Protein AF-A0A2H3BNT0-F1 (afdb_monomer)

pLDDT: mean 73.79, std 19.48, range [38.88, 97.81]

Secondary structure (DSSP, 8-state):
-HHHHHHS-HHHHHHHHHHTTPPPPTT--HHHHHHHHHH-HHHHHHHHHHH----------------------------------------HHHHHHHHHHHHTT-------S--S----------HHHHHHHHHHTT------------------------HHHHHHHHHHHHHHS----

InterPro domains:
  IPR052240 SAP domain-containing ribonucleoprotein [PTHR46551] (2-179)

Foldseek 3Di:
DLVVLVPDDPVVLVVLCVQLVHDDDPDDDSVNSSVSLVVDPSSVVSCCVVPVPDPPPDDDDDDDDDDYDDDDDDDDDDDDDDDDDDDDDPPPVVVVVVVVCVVVVHPPPPPDPDDDDPDDPPPPPPVVVVVVVCVVVVPPPDPDPDDDDDDDDDDPPPDPCDPVNVVVVVVCCVVPNPPPD

Radius of gyration: 31.83 Å; Cα contacts (8 Å, |Δi|>4): 53; chains: 1; bounding box: 53×54×85 Å

Solvent-accessible surface area (backbone atoms only — not comparable to full-atom values): 12395 Å² total; per-residue (Å²): 110,69,70,64,58,66,72,49,51,68,66,55,54,49,48,27,31,55,75,41,70,51,89,74,65,96,80,62,51,67,67,52,49,48,52,51,34,76,74,30,67,58,24,46,52,41,40,36,74,74,67,52,68,70,75,81,70,76,81,88,80,86,87,86,91,80,82,90,81,92,80,84,88,87,81,89,82,88,82,93,77,89,78,82,71,87,75,78,79,77,53,74,63,57,54,56,48,48,55,47,25,61,74,69,71,44,82,82,74,76,78,64,98,74,70,90,78,84,67,78,80,75,64,81,76,52,65,65,63,53,50,53,47,24,63,76,69,68,48,79,82,71,90,72,91,76,88,85,83,92,77,91,72,94,71,88,79,86,66,83,72,53,73,68,58,53,53,54,49,49,56,46,41,74,75,68,43,80,81,85,124

Organism: NCBI:txid1076256

Mean predicted aligned error: 22.68 Å

Sequence (181 aa):
MESKLKALKVVDLKAILATASVSLPAKANKQDLINTILASQPALDAYNTLHDVPVQVDPPKAPEKKEELVAEPTAVPEPAAVEPAPAAAVDPELEKRKLRAARFGIPLVESKPDRKNASRRKLPDDSEKIKSRAARFGITTKPTTSPPSKRKATATVTEEVDAEELARRQKRAERFGPKST

Structure (mmCIF, N/CA/C/O backbone):
data_AF-A0A2H3BNT0-F1
#
_entry.id   AF-A0A2H3BNT0-F1
#
loop_
_atom_site.group_PDB
_atom_site.id
_atom_site.type_symbol
_atom_site.label_atom_id
_atom_site.label_alt_id
_atom_site.label_comp_id
_atom_site.label_asym_id
_atom_site.label_entity_id
_atom_site.label_seq_id
_atom_site.pdbx_PDB_ins_code
_atom_site.Cartn_x
_atom_site.Cartn_y
_atom_site.Cartn_z
_atom_site.occupancy
_atom_site.B_iso_or_equiv
_atom_site.auth_seq_id
_atom_site.auth_comp_id
_atom_site.auth_asym_id
_atom_site.auth_atom_id
_atom_site.pdbx_PDB_model_num
ATOM 1 N N . MET A 1 1 ? -2.636 11.444 17.235 1.00 91.12 1 MET A N 1
ATOM 2 C CA . MET A 1 1 ? -3.126 10.635 16.093 1.00 91.12 1 MET A CA 1
ATOM 3 C C . MET A 1 1 ? -2.054 10.376 15.041 1.00 91.12 1 MET A C 1
ATOM 5 O O . MET A 1 1 ? -1.839 9.217 14.715 1.00 91.12 1 MET A O 1
ATOM 9 N N . GLU A 1 2 ? -1.325 11.387 14.555 1.00 94.25 2 GLU A N 1
ATOM 10 C CA . GLU A 1 2 ? -0.306 11.197 13.503 1.00 94.25 2 GLU A CA 1
ATOM 11 C C . GLU A 1 2 ? 0.755 10.127 13.840 1.00 94.25 2 GLU A C 1
ATOM 13 O O . GLU A 1 2 ? 1.081 9.300 12.992 1.00 94.25 2 GLU A O 1
ATOM 18 N N . SER A 1 3 ? 1.245 10.069 15.085 1.00 96.31 3 SER A N 1
ATOM 19 C CA . SER A 1 3 ? 2.207 9.042 15.519 1.00 96.31 3 SER A CA 1
ATOM 20 C C . SER A 1 3 ? 1.656 7.618 15.387 1.00 96.31 3 SER A C 1
ATOM 22 O O . SER A 1 3 ? 2.379 6.726 14.944 1.00 96.31 3 SER A 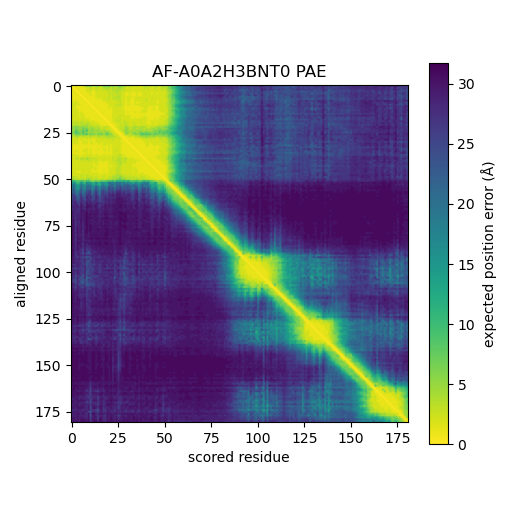O 1
ATOM 24 N N . LYS A 1 4 ? 0.362 7.414 15.695 1.00 94.81 4 LYS A N 1
ATOM 25 C CA . LYS A 1 4 ? -0.308 6.116 15.523 1.00 94.81 4 LYS A CA 1
ATOM 26 C C . LYS A 1 4 ? -0.356 5.730 14.034 1.00 94.81 4 LYS A C 1
ATOM 28 O O . LYS A 1 4 ? -0.020 4.607 13.678 1.00 94.81 4 LYS A O 1
ATOM 33 N N . LEU A 1 5 ? -0.665 6.683 13.149 1.00 96.69 5 LEU A N 1
ATOM 34 C CA . LEU A 1 5 ? -0.687 6.467 11.694 1.00 96.69 5 LEU A CA 1
ATOM 35 C C . LEU A 1 5 ? 0.717 6.220 11.103 1.00 96.69 5 LEU A C 1
ATOM 37 O O . LEU A 1 5 ? 0.873 5.424 10.178 1.00 96.69 5 LEU A O 1
ATOM 41 N N . LYS A 1 6 ? 1.768 6.848 11.650 1.00 97.69 6 LYS A N 1
ATOM 42 C CA . LYS A 1 6 ? 3.167 6.614 11.238 1.00 97.69 6 LYS A CA 1
ATOM 43 C C . LYS A 1 6 ? 3.656 5.203 11.566 1.00 97.69 6 LYS A C 1
ATOM 45 O O . LYS A 1 6 ? 4.497 4.687 10.824 1.00 97.69 6 LYS A O 1
ATOM 50 N N . ALA A 1 7 ? 3.127 4.580 12.618 1.00 96.94 7 ALA A N 1
ATOM 51 C CA . ALA A 1 7 ? 3.463 3.211 13.006 1.00 96.94 7 ALA A CA 1
ATOM 52 C C . ALA A 1 7 ? 2.853 2.152 12.066 1.00 96.94 7 ALA A C 1
ATOM 54 O O . ALA A 1 7 ? 3.434 1.083 11.886 1.00 96.94 7 ALA A O 1
ATOM 55 N N . LEU A 1 8 ? 1.728 2.459 11.410 1.00 96.75 8 LEU A N 1
ATOM 56 C CA . LEU A 1 8 ? 1.051 1.542 10.486 1.00 96.75 8 LEU A CA 1
ATOM 57 C C . LEU A 1 8 ? 1.846 1.306 9.201 1.00 96.75 8 LEU A C 1
ATOM 59 O O . LEU A 1 8 ? 2.646 2.143 8.761 1.00 96.75 8 LEU A O 1
ATOM 63 N N . LYS A 1 9 ? 1.607 0.167 8.546 1.00 97.62 9 LYS A N 1
ATOM 64 C CA . LYS A 1 9 ? 2.194 -0.115 7.232 1.00 97.62 9 LYS A CA 1
ATOM 65 C C . LYS A 1 9 ? 1.409 0.615 6.141 1.00 97.62 9 LYS A C 1
ATOM 67 O O . LYS A 1 9 ? 0.237 0.938 6.289 1.00 97.62 9 LYS A O 1
ATOM 72 N N . VAL A 1 10 ? 2.057 0.847 4.995 1.00 96.44 10 VAL A N 1
ATOM 73 C CA . VAL A 1 10 ? 1.425 1.490 3.822 1.00 96.44 10 VAL A CA 1
ATOM 74 C C . VAL A 1 10 ? 0.173 0.733 3.363 1.00 96.44 10 VAL A C 1
ATOM 76 O O . VAL A 1 10 ? -0.754 1.349 2.850 1.00 96.44 10 VAL A O 1
ATOM 79 N N . VAL A 1 11 ? 0.139 -0.589 3.549 1.00 96.88 11 VAL A N 1
ATOM 80 C CA . VAL A 1 11 ? -1.024 -1.426 3.219 1.00 96.88 11 VAL A CA 1
ATOM 81 C C . VAL A 1 11 ? -2.225 -1.075 4.101 1.00 96.88 11 VAL A C 1
ATOM 83 O O . VAL A 1 11 ? -3.299 -0.836 3.560 1.00 96.88 11 VAL A O 1
ATOM 86 N N . ASP A 1 12 ? -2.034 -0.945 5.415 1.00 97.00 12 ASP A N 1
ATOM 87 C CA . ASP A 1 12 ? -3.112 -0.628 6.365 1.00 97.00 12 ASP A CA 1
ATOM 88 C C . ASP A 1 12 ? -3.643 0.794 6.140 1.00 97.00 12 ASP A C 1
ATOM 90 O O . ASP A 1 12 ? -4.849 1.019 6.097 1.00 97.00 12 ASP A O 1
ATOM 94 N N . LEU A 1 13 ? -2.743 1.749 5.873 1.00 96.94 13 LEU A N 1
ATOM 95 C CA . LEU A 1 13 ? -3.120 3.122 5.514 1.00 96.94 13 LEU A CA 1
ATOM 96 C C . LEU A 1 13 ? -3.985 3.166 4.244 1.00 96.94 13 LEU A C 1
ATOM 98 O O . LEU A 1 13 ? -4.951 3.923 4.175 1.00 96.94 13 LEU A O 1
ATOM 102 N N . LYS A 1 14 ? -3.666 2.339 3.239 1.00 96.50 14 LYS A N 1
ATOM 103 C CA . LYS A 1 14 ? -4.493 2.209 2.029 1.00 96.50 14 LYS A CA 1
ATOM 104 C C . LYS A 1 14 ? -5.830 1.536 2.316 1.00 96.50 14 LYS A C 1
ATOM 106 O O . LYS A 1 14 ? -6.819 1.933 1.713 1.00 96.50 14 LYS A O 1
ATOM 111 N N . ALA A 1 15 ? -5.865 0.550 3.211 1.00 96.38 15 ALA A N 1
ATOM 112 C CA . ALA A 1 15 ? -7.099 -0.120 3.604 1.00 96.38 15 ALA A CA 1
ATOM 113 C C . ALA A 1 15 ? -8.067 0.857 4.284 1.00 96.38 15 ALA A C 1
ATOM 115 O O . ALA A 1 15 ? -9.217 0.934 3.874 1.00 96.38 15 ALA A O 1
ATOM 116 N N . ILE A 1 16 ? -7.587 1.677 5.226 1.00 96.69 16 ILE A N 1
ATOM 117 C CA . ILE A 1 16 ? -8.391 2.717 5.891 1.00 96.69 16 ILE A CA 1
ATOM 118 C C . ILE A 1 16 ? -9.009 3.672 4.863 1.00 96.69 16 ILE A C 1
ATOM 120 O O . ILE A 1 16 ? -10.210 3.933 4.889 1.00 96.69 16 ILE A O 1
ATOM 124 N N . LEU A 1 17 ? -8.198 4.160 3.920 1.00 96.75 17 LEU A N 1
ATOM 125 C CA . LEU A 1 17 ? -8.660 5.088 2.886 1.00 96.75 17 LEU A CA 1
ATOM 126 C C . LEU A 1 17 ? -9.631 4.429 1.896 1.00 96.75 17 LEU A C 1
ATOM 128 O O . LEU A 1 17 ? -10.571 5.080 1.446 1.00 96.75 17 LEU A O 1
ATOM 132 N N . ALA A 1 18 ? -9.450 3.140 1.597 1.00 96.69 18 ALA A N 1
ATOM 133 C CA . ALA A 1 18 ? -10.388 2.373 0.784 1.00 96.69 18 ALA A CA 1
ATOM 134 C C . ALA A 1 18 ? -11.734 2.168 1.499 1.00 96.69 18 ALA A C 1
ATOM 136 O O . ALA A 1 18 ? -12.776 2.377 0.882 1.00 96.69 18 ALA A O 1
ATOM 137 N N . THR A 1 19 ? -11.726 1.833 2.795 1.00 96.44 19 THR A N 1
ATOM 138 C CA . THR A 1 19 ? -12.937 1.701 3.626 1.00 96.44 19 THR A CA 1
ATOM 139 C C . THR A 1 19 ? -13.703 3.017 3.708 1.00 96.44 19 THR A C 1
ATOM 141 O O . THR A 1 19 ? -14.925 3.033 3.612 1.00 96.44 19 THR A O 1
ATOM 144 N N . ALA A 1 20 ? -12.981 4.132 3.818 1.00 96.94 20 ALA A N 1
ATOM 145 C CA . ALA A 1 20 ? -13.554 5.472 3.817 1.00 96.94 20 ALA A CA 1
ATOM 146 C C . ALA A 1 20 ? -13.935 5.983 2.415 1.00 96.94 20 ALA A C 1
ATOM 148 O O . ALA A 1 20 ? -14.395 7.116 2.282 1.00 96.94 20 ALA A O 1
ATOM 149 N N . SER A 1 21 ? -13.752 5.178 1.359 1.00 96.19 21 SER A N 1
ATOM 150 C CA . SER A 1 21 ? -14.011 5.545 -0.042 1.00 96.19 21 SER A CA 1
ATOM 151 C C . SER A 1 21 ? -13.298 6.830 -0.506 1.00 96.19 21 SER A C 1
ATOM 153 O O . SER A 1 21 ? -13.782 7.552 -1.376 1.00 96.19 21 SER A O 1
ATOM 155 N N . VAL A 1 22 ? -12.117 7.117 0.053 1.00 95.62 22 VAL A N 1
ATOM 156 C CA . VAL A 1 22 ? -11.315 8.301 -0.285 1.00 95.62 22 VAL A CA 1
ATOM 157 C C . VAL A 1 22 ? -10.416 8.001 -1.486 1.00 95.62 22 VAL A C 1
ATOM 159 O O . VAL A 1 22 ? -9.685 7.010 -1.516 1.00 95.62 22 VAL A O 1
ATOM 162 N N . SER A 1 23 ? -10.447 8.879 -2.491 1.00 92.38 23 SER A N 1
ATOM 163 C CA . SER A 1 23 ?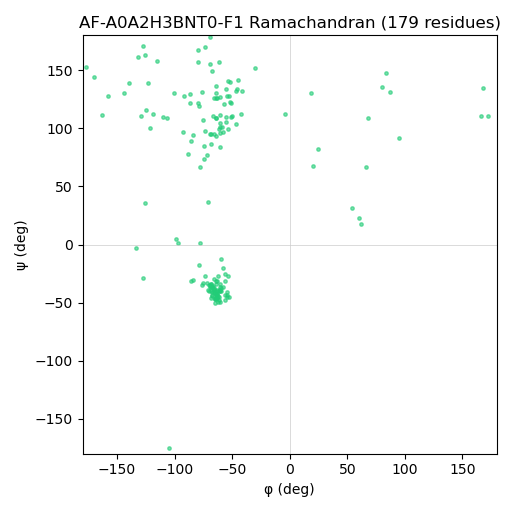 -9.642 8.733 -3.708 1.00 92.38 23 SER A CA 1
ATOM 164 C C . SER A 1 23 ? -8.140 8.799 -3.411 1.00 92.38 23 SER A C 1
ATOM 166 O O . SER A 1 23 ? -7.645 9.779 -2.854 1.00 92.38 23 SER A O 1
ATOM 168 N N . LEU A 1 24 ? -7.399 7.778 -3.854 1.00 89.44 24 LEU A N 1
ATOM 169 C CA . LEU A 1 24 ? -5.951 7.680 -3.676 1.00 89.44 24 LEU A CA 1
ATOM 170 C C . LEU A 1 24 ? -5.191 8.091 -4.946 1.00 89.44 24 LEU A C 1
ATOM 172 O O . LEU A 1 24 ? -5.448 7.536 -6.018 1.00 89.44 24 LEU A O 1
ATOM 176 N N . PRO A 1 25 ? -4.183 8.977 -4.849 1.00 87.62 25 PRO A N 1
ATOM 177 C CA . PRO A 1 25 ? -3.275 9.217 -5.960 1.00 87.62 25 PRO A CA 1
ATOM 178 C C . PRO A 1 25 ? -2.464 7.950 -6.275 1.00 87.62 25 PRO A C 1
ATOM 180 O O . PRO A 1 25 ? -1.903 7.314 -5.381 1.00 87.62 25 PRO A O 1
ATOM 183 N N . ALA A 1 26 ? -2.321 7.614 -7.562 1.00 87.00 26 ALA A N 1
ATOM 184 C CA . ALA A 1 26 ? -1.641 6.392 -8.017 1.00 87.00 26 ALA A CA 1
ATOM 185 C C . ALA A 1 26 ? -0.175 6.260 -7.543 1.00 87.00 26 ALA A C 1
ATOM 187 O O . ALA A 1 26 ? 0.378 5.161 -7.528 1.00 87.00 26 ALA A O 1
ATOM 188 N N . LYS A 1 27 ? 0.461 7.375 -7.159 1.00 88.88 27 LYS A N 1
ATOM 189 C CA . LYS A 1 27 ? 1.843 7.439 -6.659 1.00 88.88 27 LYS A CA 1
ATOM 190 C C . LYS A 1 27 ? 1.955 8.134 -5.294 1.00 88.88 27 LYS A C 1
ATOM 192 O O . LYS A 1 27 ? 2.933 8.832 -5.053 1.00 88.88 27 LYS A O 1
ATOM 197 N N . ALA A 1 28 ? 0.968 7.956 -4.417 1.00 95.06 28 ALA A N 1
ATOM 198 C CA . ALA A 1 28 ? 1.028 8.484 -3.054 1.00 95.06 28 ALA A CA 1
ATOM 199 C C . ALA A 1 28 ? 2.160 7.832 -2.240 1.00 95.06 28 ALA A C 1
ATOM 201 O O . ALA A 1 28 ? 2.270 6.601 -2.184 1.00 95.06 28 ALA A O 1
ATOM 202 N N . ASN A 1 29 ? 2.987 8.651 -1.591 1.00 96.62 29 ASN A N 1
ATOM 203 C CA . ASN A 1 29 ? 3.962 8.193 -0.608 1.00 96.62 29 ASN A CA 1
ATOM 204 C C . ASN A 1 29 ? 3.276 7.938 0.751 1.00 96.62 29 ASN A C 1
ATOM 206 O O . ASN A 1 29 ? 2.142 8.354 0.974 1.00 96.62 29 ASN A O 1
ATOM 210 N N . LYS A 1 30 ? 3.958 7.276 1.697 1.00 96.81 30 LYS A N 1
ATOM 211 C CA . LYS A 1 30 ? 3.405 6.984 3.033 1.00 96.81 30 LYS A CA 1
ATOM 212 C C . LYS A 1 30 ? 2.905 8.250 3.735 1.00 96.81 30 LYS A C 1
ATOM 214 O O . LYS A 1 30 ? 1.819 8.230 4.303 1.00 96.81 30 LYS A O 1
ATOM 219 N N . GLN A 1 31 ? 3.670 9.340 3.664 1.00 97.81 31 GLN A N 1
ATOM 220 C CA . GLN A 1 31 ? 3.281 10.602 4.293 1.00 97.81 31 GLN A CA 1
ATOM 221 C C . GLN A 1 31 ? 2.046 11.222 3.631 1.00 97.81 31 GLN A C 1
ATOM 223 O O . GLN A 1 31 ? 1.195 11.750 4.336 1.00 97.81 31 GLN A O 1
ATOM 228 N N . ASP A 1 32 ? 1.890 11.087 2.312 1.00 97.31 32 ASP A N 1
ATOM 229 C CA . ASP A 1 32 ? 0.702 11.586 1.610 1.00 97.31 32 ASP A CA 1
ATOM 230 C C . ASP A 1 32 ? -0.557 10.846 2.069 1.00 97.31 32 ASP A C 1
ATOM 232 O O . ASP A 1 32 ? -1.593 11.466 2.289 1.00 97.31 32 ASP A O 1
ATOM 236 N N . LEU A 1 33 ? -0.461 9.528 2.284 1.00 97.25 33 LEU A N 1
ATOM 237 C CA . LEU A 1 33 ? -1.569 8.727 2.815 1.00 97.25 33 LEU A CA 1
ATOM 238 C C . LEU A 1 33 ? -1.942 9.164 4.236 1.00 97.25 33 LEU A C 1
ATOM 240 O O . LEU A 1 33 ? -3.119 9.330 4.531 1.00 97.25 33 LEU A O 1
ATOM 244 N N . ILE A 1 34 ? -0.948 9.404 5.097 1.00 97.81 34 ILE A N 1
ATOM 245 C CA . ILE A 1 34 ? -1.169 9.899 6.464 1.00 97.81 34 ILE A CA 1
ATOM 246 C C . ILE A 1 34 ? -1.842 11.273 6.432 1.00 97.81 34 ILE A C 1
ATOM 248 O O . ILE A 1 34 ? -2.848 11.472 7.108 1.00 97.81 34 ILE A O 1
ATOM 252 N N . ASN A 1 35 ? -1.335 12.194 5.612 1.00 97.50 35 ASN A N 1
ATOM 253 C CA . ASN A 1 35 ? -1.917 13.525 5.456 1.00 97.50 35 ASN A CA 1
ATOM 254 C C . ASN A 1 35 ? -3.359 13.446 4.928 1.00 97.50 35 ASN A C 1
ATOM 256 O O . ASN A 1 35 ? -4.222 14.178 5.398 1.00 97.50 35 ASN A O 1
ATOM 260 N N . THR A 1 36 ? -3.637 12.525 4.000 1.00 96.62 36 THR A N 1
ATOM 261 C CA . THR A 1 36 ? -4.988 12.302 3.458 1.00 96.62 36 THR A CA 1
ATOM 262 C C . THR A 1 36 ? -5.947 11.786 4.535 1.00 96.62 36 THR A C 1
ATOM 264 O O . THR A 1 36 ? -7.078 12.260 4.616 1.00 96.62 36 THR A O 1
ATOM 267 N N . ILE A 1 37 ? -5.500 10.862 5.396 1.00 96.94 37 ILE A N 1
ATOM 268 C CA . ILE A 1 37 ? -6.302 10.377 6.531 1.00 96.94 37 ILE A CA 1
ATOM 269 C C . ILE A 1 37 ? -6.579 11.517 7.513 1.00 96.94 37 ILE A C 1
ATOM 271 O O . ILE A 1 37 ? -7.719 11.714 7.904 1.00 96.94 37 ILE A O 1
ATOM 275 N N . LEU A 1 38 ? -5.566 12.306 7.878 1.00 96.94 38 LEU A N 1
ATOM 276 C CA . LEU A 1 38 ? -5.739 13.431 8.804 1.00 96.94 38 LEU A CA 1
ATOM 277 C C . LEU A 1 38 ? -6.650 14.534 8.244 1.00 96.94 38 LEU A C 1
ATOM 279 O O . LEU A 1 38 ? -7.343 15.193 9.012 1.00 96.94 38 LEU A O 1
ATOM 283 N N . ALA A 1 39 ? -6.654 14.733 6.923 1.00 97.19 39 ALA A N 1
ATOM 284 C CA . ALA A 1 39 ? -7.500 15.718 6.256 1.00 97.19 39 ALA A CA 1
ATOM 285 C C . ALA A 1 39 ? -8.957 15.258 6.070 1.00 97.19 39 ALA A C 1
ATOM 287 O O . ALA A 1 39 ? -9.820 16.094 5.807 1.00 97.19 39 ALA A O 1
ATOM 288 N N . SER A 1 40 ? -9.246 13.954 6.172 1.00 96.00 40 SER A N 1
ATOM 289 C CA . SER A 1 40 ? -10.582 13.400 5.929 1.00 96.00 40 SER A CA 1
ATOM 290 C C . SER A 1 40 ? -11.154 12.711 7.169 1.00 96.00 40 SER A C 1
ATOM 292 O O . SER A 1 40 ? -10.726 11.631 7.570 1.00 96.00 40 SER A O 1
ATOM 294 N N . GLN A 1 41 ? -12.204 13.306 7.740 1.00 96.38 41 GLN A N 1
ATOM 295 C CA . GLN A 1 41 ? -12.933 12.732 8.874 1.00 96.38 41 GLN A CA 1
ATOM 296 C C . GLN A 1 41 ? -13.409 11.279 8.665 1.00 96.38 41 GLN A C 1
ATOM 298 O O . GLN A 1 41 ? -13.158 10.465 9.551 1.00 96.38 41 GLN A O 1
ATOM 303 N N . PRO A 1 42 ? -13.995 10.882 7.514 1.00 97.25 42 PRO A N 1
ATOM 304 C CA . PRO A 1 42 ? -14.426 9.492 7.330 1.00 97.25 42 PRO A CA 1
ATOM 305 C C . PRO A 1 42 ? -13.267 8.484 7.391 1.00 97.25 42 PRO A C 1
ATOM 307 O O . PRO A 1 42 ? -13.469 7.333 7.772 1.00 97.25 42 PRO A O 1
ATOM 310 N N . ALA A 1 43 ? -12.041 8.899 7.055 1.00 97.06 43 ALA A N 1
ATOM 311 C CA . ALA A 1 43 ? -10.863 8.048 7.189 1.00 97.06 43 ALA A CA 1
ATOM 312 C C . ALA A 1 43 ? -10.397 7.922 8.644 1.00 97.06 43 ALA A C 1
ATOM 314 O O . ALA A 1 43 ? -9.935 6.854 9.041 1.00 97.06 43 ALA A O 1
ATOM 315 N N . LEU A 1 44 ? -10.537 8.978 9.448 1.00 95.94 44 LEU A N 1
ATOM 316 C CA . LEU A 1 44 ? -10.291 8.906 10.889 1.00 95.94 44 LEU A CA 1
ATOM 317 C C . LEU A 1 44 ? -11.302 7.993 11.581 1.00 95.94 44 LEU A C 1
ATOM 319 O O . LEU A 1 44 ? -10.905 7.182 12.413 1.00 95.94 44 LEU A O 1
ATOM 323 N N . ASP A 1 45 ? -12.575 8.063 11.195 1.00 96.12 45 ASP A N 1
ATOM 324 C CA . ASP A 1 45 ? -13.615 7.197 11.751 1.00 96.12 45 ASP A CA 1
ATOM 325 C C . ASP A 1 45 ? -13.345 5.729 11.389 1.00 96.12 45 ASP A C 1
ATOM 327 O O . ASP A 1 45 ? -13.339 4.871 12.268 1.00 96.12 45 ASP A O 1
ATOM 331 N N . ALA A 1 46 ? -13.005 5.445 10.125 1.00 95.75 46 ALA A N 1
ATOM 332 C CA . ALA A 1 46 ? -12.592 4.108 9.694 1.00 95.75 46 ALA A CA 1
ATOM 333 C C . ALA A 1 46 ? -11.325 3.615 10.417 1.00 95.75 46 ALA A C 1
ATOM 335 O O . ALA A 1 46 ? -11.210 2.436 10.738 1.00 95.75 46 ALA A O 1
ATOM 336 N N . TYR A 1 47 ? -10.364 4.499 10.699 1.00 96.31 47 TYR A N 1
ATOM 337 C CA . TYR A 1 47 ? -9.197 4.148 11.507 1.00 96.31 47 TYR A CA 1
ATOM 338 C C . TYR A 1 47 ? -9.599 3.773 12.936 1.00 96.31 47 TYR A C 1
ATOM 340 O O . TYR A 1 47 ? -9.140 2.753 13.450 1.00 96.31 47 TYR A O 1
ATOM 348 N N . ASN A 1 48 ? -10.466 4.570 13.563 1.00 94.50 48 ASN A N 1
ATOM 349 C CA . ASN A 1 48 ? -10.918 4.323 14.925 1.00 94.50 48 ASN A CA 1
ATOM 350 C C . ASN A 1 48 ? -11.690 3.001 15.015 1.00 94.50 48 ASN A C 1
ATOM 352 O O . ASN A 1 48 ? -11.406 2.219 15.910 1.00 94.50 48 ASN A O 1
ATOM 356 N N . THR A 1 49 ? -12.570 2.677 14.060 1.00 93.62 49 THR A N 1
ATOM 357 C CA . THR A 1 49 ? -13.284 1.384 14.064 1.00 93.62 49 THR A CA 1
ATOM 358 C C . THR A 1 49 ? -12.360 0.174 13.913 1.00 93.62 49 THR A C 1
ATOM 360 O O . THR A 1 49 ? -12.660 -0.894 14.442 1.00 93.62 49 THR A O 1
ATOM 363 N N . LEU A 1 50 ? -11.241 0.326 13.198 1.00 91.31 50 LEU A N 1
ATOM 364 C CA . LEU A 1 50 ? -10.270 -0.745 12.954 1.00 91.31 50 LEU A CA 1
ATOM 365 C C . LEU A 1 50 ? -9.225 -0.896 14.070 1.00 91.31 50 LEU A C 1
ATOM 367 O O . LEU A 1 50 ? -8.723 -2.000 14.279 1.00 91.31 50 LEU A O 1
ATOM 371 N N . HIS A 1 51 ? -8.849 0.196 14.743 1.00 87.44 51 HIS A N 1
ATOM 372 C CA . HIS A 1 51 ? -7.671 0.229 15.618 1.00 87.44 51 HIS A CA 1
ATOM 373 C C . HIS A 1 51 ? -7.927 0.744 17.030 1.00 87.44 51 HIS A C 1
ATOM 375 O O . HIS A 1 51 ? -7.229 0.308 17.945 1.00 87.44 51 HIS A O 1
ATOM 381 N N . ASP A 1 52 ? -8.904 1.625 17.228 1.00 76.25 52 ASP A N 1
ATOM 382 C CA . ASP A 1 52 ? -9.445 1.873 18.559 1.00 76.25 52 ASP A CA 1
ATOM 383 C C . ASP A 1 52 ? -10.568 0.852 18.754 1.00 76.25 52 ASP A C 1
ATOM 385 O O . ASP A 1 52 ? -11.756 1.149 18.655 1.00 76.25 52 ASP A O 1
ATOM 389 N N . VAL A 1 53 ? -10.180 -0.393 19.051 1.00 58.56 53 VAL A N 1
ATOM 390 C CA . VAL A 1 53 ? -11.062 -1.225 19.868 1.00 58.56 53 VAL A CA 1
ATOM 391 C C . VAL A 1 53 ? -11.168 -0.440 21.169 1.00 58.56 53 VAL A C 1
ATOM 393 O O . VAL A 1 53 ? -10.137 -0.279 21.835 1.00 58.56 53 VAL A O 1
ATOM 396 N N . PRO A 1 54 ? -12.331 0.136 21.514 1.00 56.53 54 PRO A N 1
ATOM 397 C CA . PRO A 1 54 ? -12.453 0.755 22.809 1.00 56.53 54 PRO A CA 1
ATOM 398 C C . PRO A 1 54 ? -12.112 -0.354 23.798 1.00 56.53 54 PRO A C 1
ATOM 400 O O . PRO A 1 54 ? -12.750 -1.410 23.811 1.00 56.53 54 PRO A O 1
ATOM 403 N N . VAL A 1 55 ? -11.081 -0.125 24.614 1.00 50.19 55 VAL A N 1
ATOM 404 C CA . VAL A 1 55 ? -11.100 -0.651 25.975 1.00 50.19 55 VAL A CA 1
ATOM 405 C C . VAL A 1 55 ? -12.522 -0.375 26.427 1.00 50.19 55 VAL A C 1
ATOM 407 O O . VAL A 1 55 ? -12.926 0.789 26.417 1.00 50.19 55 VAL A O 1
ATOM 410 N N . GLN A 1 56 ? -13.314 -1.430 26.628 1.00 48.59 56 GLN A N 1
ATOM 411 C CA . GLN A 1 56 ? -14.655 -1.297 27.163 1.00 48.59 56 GLN A CA 1
ATOM 412 C C . GLN A 1 56 ? -14.500 -0.508 28.456 1.00 48.59 56 GLN A C 1
ATOM 414 O O . GLN A 1 56 ? -14.054 -1.028 29.472 1.00 48.59 56 GLN A O 1
ATOM 419 N N . VAL A 1 57 ? -14.765 0.788 28.375 1.00 52.97 57 VAL A N 1
ATOM 420 C CA . VAL A 1 57 ? -15.070 1.584 29.538 1.00 52.97 57 VAL A CA 1
ATOM 421 C C . VAL A 1 57 ? -16.491 1.155 29.832 1.00 52.97 57 VAL A C 1
ATOM 423 O O . VAL A 1 57 ? -17.400 1.426 29.041 1.00 52.97 57 VAL A O 1
ATOM 426 N N . ASP A 1 58 ? -16.645 0.376 30.897 1.00 47.06 58 ASP A N 1
ATOM 427 C CA . ASP A 1 58 ? -17.946 0.059 31.460 1.00 47.06 58 ASP A CA 1
ATOM 428 C C . ASP A 1 58 ? -18.804 1.341 31.545 1.00 47.06 58 ASP A C 1
ATOM 430 O O . ASP A 1 58 ? -18.280 2.432 31.805 1.00 47.06 58 ASP A O 1
ATOM 434 N N . PRO A 1 59 ? -20.113 1.244 31.264 1.00 51.88 59 PRO A N 1
ATOM 435 C CA . PRO A 1 59 ? -20.978 2.397 31.054 1.00 51.88 59 PRO A CA 1
ATOM 436 C C . PRO A 1 59 ? -21.079 3.327 32.284 1.00 51.88 59 PRO A C 1
ATOM 438 O O . PRO A 1 59 ? -20.850 2.924 33.425 1.00 51.88 59 PRO A O 1
ATOM 441 N N . PRO A 1 60 ? -21.440 4.601 32.051 1.00 52.78 60 PRO A N 1
ATOM 442 C CA . PRO A 1 60 ? -21.146 5.730 32.922 1.00 52.78 60 PRO A CA 1
ATOM 443 C C . PRO A 1 60 ? -22.046 5.774 34.160 1.00 52.78 60 PRO A C 1
ATOM 445 O O . PRO A 1 60 ? -23.273 5.776 34.052 1.00 52.78 60 PRO A O 1
ATOM 448 N N . LYS A 1 61 ? -21.438 5.938 35.340 1.00 42.31 61 LYS A N 1
ATOM 449 C CA . LYS A 1 61 ? -22.120 6.432 36.542 1.00 42.31 61 LYS A CA 1
ATOM 450 C C . LYS A 1 61 ? -21.663 7.868 36.806 1.00 42.31 61 LYS A C 1
ATOM 452 O O . LYS A 1 61 ? -20.510 8.116 37.140 1.00 42.31 61 LYS A O 1
ATOM 457 N N . ALA A 1 62 ? -22.573 8.804 36.567 1.00 51.16 62 ALA A N 1
ATOM 458 C CA . ALA A 1 62 ? -22.419 10.239 36.801 1.00 51.16 62 ALA A CA 1
ATOM 459 C C . ALA A 1 62 ? -22.373 10.575 38.326 1.00 51.16 62 ALA A C 1
ATOM 461 O O . ALA A 1 62 ? -22.533 9.670 39.145 1.00 51.16 62 ALA A O 1
ATOM 462 N N . PRO A 1 63 ? -22.204 11.847 38.743 1.00 60.50 63 PRO A N 1
ATOM 463 C CA . PRO A 1 63 ? -20.914 12.473 39.057 1.00 60.50 63 PRO A CA 1
ATOM 464 C C . PRO A 1 63 ? -20.861 13.029 40.501 1.00 60.50 63 PRO A C 1
ATOM 466 O O . PRO A 1 63 ? -21.794 13.708 40.920 1.00 60.50 63 PRO A O 1
ATOM 469 N N . GLU A 1 64 ? -19.752 12.871 41.235 1.00 52.59 64 GLU A N 1
ATOM 470 C CA . GLU A 1 64 ? -19.529 13.628 42.482 1.00 52.59 64 GLU A CA 1
ATOM 471 C C . GLU A 1 64 ? -18.162 14.327 42.540 1.00 52.59 64 GLU A C 1
ATOM 473 O O . GLU A 1 64 ? -17.087 13.746 42.633 1.00 52.59 64 GLU A O 1
ATOM 478 N N . LYS A 1 65 ? -18.311 15.644 42.452 1.00 46.78 65 LYS A N 1
ATOM 479 C CA . LYS A 1 65 ? -17.490 16.795 42.819 1.00 46.78 65 LYS A CA 1
ATOM 480 C C . LYS A 1 65 ? -16.776 16.676 44.183 1.00 46.78 65 LYS A C 1
ATOM 482 O O . LYS A 1 65 ? -17.450 16.422 45.177 1.00 46.78 65 LYS A O 1
ATOM 487 N N . LYS A 1 66 ? -15.467 16.985 44.218 1.00 48.66 66 LYS A N 1
ATOM 488 C CA . LYS A 1 66 ? -14.696 17.764 45.236 1.00 48.66 66 LYS A CA 1
ATOM 489 C C . LYS A 1 66 ? -13.190 17.661 44.906 1.00 48.66 66 LYS A C 1
ATOM 491 O O . LYS A 1 66 ? -12.695 16.558 44.728 1.00 48.66 66 LYS A O 1
ATOM 496 N N . GLU A 1 67 ? -12.549 18.749 44.466 1.00 47.75 67 GLU A N 1
ATOM 497 C CA . GLU A 1 67 ? -11.761 19.704 45.290 1.00 47.75 67 GLU A CA 1
ATOM 498 C C . GLU A 1 67 ? -10.476 19.064 45.854 1.00 47.75 67 GLU A C 1
ATOM 500 O O . GLU A 1 67 ? -10.560 18.105 46.607 1.00 47.75 67 GLU A O 1
ATOM 505 N N . GLU A 1 68 ? -9.304 19.467 45.326 1.00 47.81 68 GLU A N 1
ATOM 506 C CA . GLU A 1 68 ? -8.247 20.227 46.054 1.00 47.81 68 GLU A CA 1
ATOM 507 C C . GLU A 1 68 ? -7.367 19.308 46.944 1.00 47.81 68 GLU A C 1
ATOM 509 O O . GLU A 1 68 ? -7.887 18.448 47.631 1.00 47.81 68 GLU A O 1
ATOM 514 N N . LEU A 1 69 ? -6.033 19.340 47.046 1.00 46.03 69 LEU A N 1
ATOM 515 C CA . LEU A 1 69 ? -4.963 20.310 46.799 1.00 46.03 69 LEU A CA 1
ATOM 516 C C . LEU A 1 69 ? -3.609 19.584 47.091 1.00 46.03 69 LEU A C 1
ATOM 518 O O . LEU A 1 69 ? -3.554 18.742 47.981 1.00 46.03 69 LEU A O 1
ATOM 522 N N . VAL A 1 70 ? -2.521 20.024 46.436 1.00 43.81 70 VAL A N 1
ATOM 523 C CA . VAL A 1 70 ? -1.172 20.280 47.021 1.00 43.81 70 VAL A CA 1
ATOM 524 C C . VAL A 1 70 ? -0.091 19.171 47.157 1.00 43.81 70 VAL A C 1
ATOM 526 O O . VAL A 1 70 ? -0.274 18.134 47.782 1.00 43.81 70 VAL A O 1
ATOM 529 N N . ALA A 1 71 ? 1.099 19.585 46.675 1.00 41.16 71 ALA A N 1
ATOM 530 C CA . ALA A 1 71 ? 2.492 19.280 47.063 1.00 41.16 71 ALA A CA 1
ATOM 531 C C . ALA A 1 71 ? 3.299 18.161 46.356 1.00 41.16 71 ALA A C 1
ATOM 533 O O . ALA A 1 71 ? 3.415 17.040 46.838 1.00 41.16 71 ALA A O 1
ATOM 534 N N . GLU A 1 72 ? 4.034 18.553 45.307 1.00 47.16 72 GLU A N 1
ATOM 535 C CA . GLU A 1 72 ? 5.498 18.332 45.230 1.00 47.16 72 GLU A CA 1
ATOM 536 C C . GLU A 1 72 ? 6.222 19.317 46.192 1.00 47.16 72 GLU A C 1
ATOM 538 O O . GLU A 1 72 ? 5.563 20.268 46.627 1.00 47.16 72 GLU A O 1
ATOM 543 N N . PRO A 1 73 ? 7.545 19.240 46.494 1.00 57.12 73 PRO A N 1
ATOM 544 C CA . PRO A 1 73 ? 8.589 18.298 46.059 1.00 57.12 73 PRO A CA 1
ATOM 545 C C . PRO A 1 73 ? 9.441 17.731 47.227 1.00 57.12 73 PRO A C 1
ATOM 547 O O . PRO A 1 73 ? 9.575 18.334 48.291 1.00 57.12 73 PRO A O 1
ATOM 550 N N . THR A 1 74 ? 10.144 16.614 47.030 1.00 40.72 74 THR A N 1
ATOM 551 C CA . THR A 1 74 ? 11.321 16.294 47.863 1.00 40.72 74 THR A CA 1
ATOM 552 C C . THR A 1 74 ? 12.385 15.620 47.015 1.00 40.72 74 THR A C 1
ATOM 554 O O . THR A 1 74 ? 12.105 14.718 46.231 1.00 40.72 74 THR A O 1
ATOM 557 N N . ALA A 1 75 ? 13.599 16.140 47.130 1.00 46.56 75 ALA A N 1
ATOM 558 C CA . ALA A 1 75 ? 14.707 15.918 46.228 1.00 46.56 75 ALA A CA 1
ATOM 559 C C . ALA A 1 75 ? 15.872 15.180 46.922 1.00 46.56 75 ALA A C 1
ATOM 561 O O . ALA A 1 75 ? 16.062 15.351 48.125 1.00 46.56 75 ALA A O 1
ATOM 562 N N . VAL A 1 76 ? 16.705 14.528 46.085 1.00 54.47 76 VAL A N 1
ATOM 563 C CA . VAL A 1 76 ? 18.158 14.229 46.250 1.00 54.47 76 VAL A CA 1
ATOM 564 C C . VAL A 1 76 ? 18.525 12.967 47.079 1.00 54.47 76 VAL A C 1
ATOM 566 O O . VAL A 1 76 ? 17.860 12.726 48.082 1.00 54.47 76 VAL A O 1
ATOM 569 N N . PRO A 1 77 ? 19.628 12.207 46.810 1.00 55.62 77 PRO A N 1
ATOM 570 C CA . PRO A 1 77 ? 20.438 11.961 45.593 1.00 55.62 77 PRO A CA 1
ATOM 571 C C . PRO A 1 77 ? 20.664 10.462 45.217 1.00 55.62 77 PRO A C 1
ATOM 573 O O . PRO A 1 77 ? 20.423 9.538 45.988 1.00 55.62 77 PRO A O 1
ATOM 576 N N . GLU A 1 78 ? 21.227 10.294 44.015 1.00 56.28 78 GLU A N 1
ATOM 577 C CA . GLU A 1 78 ? 22.016 9.193 43.411 1.00 56.28 78 GLU A CA 1
ATOM 578 C C . GLU A 1 78 ? 22.887 8.325 44.359 1.00 56.28 78 GLU A C 1
ATOM 580 O O . GLU A 1 78 ? 23.437 8.833 45.339 1.00 56.28 78 GLU A O 1
ATOM 585 N N . PRO A 1 79 ? 23.136 7.044 44.002 1.00 52.25 79 PRO A N 1
ATOM 586 C CA . PRO A 1 79 ? 24.381 6.762 43.279 1.00 52.25 79 PRO A CA 1
ATOM 587 C C . PRO A 1 79 ? 24.266 5.738 42.131 1.00 52.25 79 PRO A C 1
ATOM 589 O O . PRO A 1 79 ? 23.636 4.690 42.241 1.00 52.25 79 PRO A O 1
ATOM 592 N N . ALA A 1 80 ? 24.965 6.075 41.046 1.00 53.81 80 ALA A N 1
ATOM 593 C CA . ALA A 1 80 ? 25.508 5.247 39.971 1.00 53.81 80 ALA A CA 1
ATOM 594 C C . ALA A 1 80 ? 25.355 3.712 40.082 1.00 53.81 80 ALA A C 1
ATOM 596 O O . ALA A 1 80 ? 26.072 3.046 40.830 1.00 53.81 80 ALA A O 1
ATOM 597 N N . ALA A 1 81 ? 24.546 3.148 39.182 1.00 47.47 81 ALA A N 1
ATOM 598 C CA . ALA A 1 81 ? 24.678 1.773 38.714 1.00 47.47 81 ALA A CA 1
ATOM 599 C C . ALA A 1 81 ? 24.774 1.785 37.183 1.00 47.47 81 ALA A C 1
ATOM 601 O O . ALA A 1 81 ? 23.873 2.228 36.476 1.00 47.47 81 ALA A O 1
ATOM 602 N N . VAL A 1 82 ? 25.929 1.349 36.694 1.00 54.28 82 VAL A N 1
ATOM 603 C CA . VAL A 1 82 ? 26.297 1.239 35.284 1.00 54.28 82 VAL A CA 1
ATOM 604 C C . VAL A 1 82 ? 25.429 0.169 34.618 1.00 54.28 82 VAL A C 1
ATOM 606 O O . VAL A 1 82 ? 25.604 -1.017 34.889 1.00 54.28 82 VAL A O 1
ATOM 609 N N . GLU A 1 83 ? 24.519 0.572 33.731 1.00 49.75 83 GLU A N 1
ATOM 610 C CA . GLU A 1 83 ? 23.867 -0.343 32.790 1.00 49.75 83 GLU A CA 1
ATOM 611 C C . GLU A 1 83 ? 24.810 -0.632 31.607 1.00 49.75 83 GLU A C 1
ATOM 613 O O . GLU A 1 83 ? 25.219 0.297 30.900 1.00 49.75 83 GLU A O 1
ATOM 618 N N . PRO A 1 84 ? 25.172 -1.898 31.336 1.00 52.72 84 PRO A N 1
ATOM 619 C CA . PRO A 1 84 ? 25.812 -2.251 30.084 1.00 52.72 84 PRO A CA 1
ATOM 620 C C . PRO A 1 84 ? 24.750 -2.355 28.979 1.00 52.72 84 PRO A C 1
ATOM 622 O O . PRO A 1 84 ? 23.833 -3.164 29.054 1.00 52.72 84 PRO A O 1
ATOM 625 N N . ALA A 1 85 ? 24.921 -1.501 27.968 1.00 50.25 85 ALA A N 1
ATOM 626 C CA . ALA A 1 85 ? 24.520 -1.595 26.562 1.00 50.25 85 ALA A CA 1
ATOM 627 C C . ALA A 1 85 ? 23.427 -2.618 26.154 1.00 50.25 85 ALA A C 1
ATOM 629 O O . ALA A 1 85 ? 23.595 -3.822 26.365 1.00 50.25 85 ALA A O 1
ATOM 630 N N . PRO A 1 86 ? 22.389 -2.204 25.395 1.00 47.78 86 PRO A N 1
ATOM 631 C CA . PRO A 1 86 ? 21.478 -3.152 24.770 1.00 47.78 86 PRO A CA 1
ATOM 632 C C . PRO A 1 86 ? 22.247 -3.987 23.739 1.00 47.78 86 PRO A C 1
ATOM 634 O O . PRO A 1 86 ? 22.653 -3.501 22.680 1.00 47.78 86 PRO A O 1
ATOM 637 N N . ALA A 1 87 ? 22.460 -5.259 24.075 1.00 48.38 87 ALA A N 1
ATOM 638 C CA . ALA A 1 87 ? 22.951 -6.273 23.163 1.00 48.38 87 ALA A CA 1
ATOM 639 C C . ALA A 1 87 ? 22.076 -6.268 21.905 1.00 48.38 87 ALA A C 1
ATOM 641 O O . ALA A 1 87 ? 20.855 -6.416 21.970 1.00 48.38 87 ALA A O 1
ATOM 642 N N . ALA A 1 88 ? 22.729 -6.057 20.765 1.00 54.56 88 ALA A N 1
ATOM 643 C CA . ALA A 1 88 ? 22.128 -6.088 19.449 1.00 54.56 88 ALA A CA 1
ATOM 644 C C . ALA A 1 88 ? 21.304 -7.370 19.284 1.00 54.56 88 ALA A C 1
ATOM 646 O O . ALA A 1 88 ? 21.853 -8.471 19.213 1.00 54.56 88 ALA A O 1
ATOM 647 N N . ALA A 1 89 ? 19.982 -7.210 19.222 1.00 56.09 89 ALA A N 1
ATOM 648 C CA . ALA A 1 89 ? 19.072 -8.251 18.788 1.00 56.09 89 ALA A CA 1
ATOM 649 C C . ALA A 1 89 ? 19.522 -8.711 17.396 1.00 56.09 89 ALA A C 1
ATOM 651 O O . ALA A 1 89 ? 19.389 -7.994 16.403 1.00 56.09 89 ALA A O 1
ATOM 652 N N . VAL A 1 90 ? 20.130 -9.894 17.335 1.00 55.09 90 VAL A N 1
ATOM 653 C CA . VAL A 1 90 ? 20.426 -10.569 16.077 1.00 55.09 90 VAL A CA 1
ATOM 654 C C . VAL A 1 90 ? 19.078 -10.973 15.498 1.00 55.09 90 VAL A C 1
ATOM 656 O O . VAL A 1 90 ? 18.500 -11.986 15.882 1.00 55.09 90 VAL A O 1
ATOM 659 N N . ASP A 1 91 ? 18.543 -10.134 14.613 1.00 61.03 91 ASP A N 1
ATOM 660 C CA . ASP A 1 91 ? 17.304 -10.424 13.905 1.00 61.03 91 ASP A CA 1
ATOM 661 C C . ASP A 1 91 ? 17.438 -11.783 13.188 1.00 61.03 91 ASP A C 1
ATOM 663 O O . ASP A 1 91 ? 18.378 -11.970 12.402 1.00 61.03 91 ASP A O 1
ATOM 667 N N . PRO A 1 92 ? 16.497 -12.729 13.373 1.00 76.12 92 PRO A N 1
ATOM 668 C CA . PRO A 1 92 ? 16.547 -14.070 12.769 1.00 76.12 92 PRO A CA 1
ATOM 669 C C . PRO A 1 92 ? 16.576 -14.043 11.228 1.00 76.12 92 PRO A C 1
ATOM 671 O O . PRO A 1 92 ? 16.853 -15.043 10.559 1.00 76.12 92 PRO A O 1
ATOM 674 N N . GLU A 1 93 ? 16.292 -12.889 10.628 1.00 78.75 93 GLU A N 1
ATOM 675 C CA . GLU A 1 93 ? 16.419 -12.644 9.197 1.00 78.75 93 GLU A CA 1
ATOM 676 C C . GLU A 1 93 ? 17.886 -12.559 8.728 1.00 78.75 93 GLU A C 1
ATOM 678 O O . GLU A 1 93 ? 18.211 -13.024 7.629 1.00 78.75 93 GLU A O 1
ATOM 683 N N . LEU A 1 94 ? 18.804 -12.049 9.559 1.00 80.12 94 LEU A N 1
ATOM 684 C CA . LEU A 1 94 ? 20.221 -11.934 9.202 1.00 80.12 94 LEU A CA 1
ATOM 685 C C . LEU A 1 94 ? 20.909 -13.296 9.125 1.00 80.12 94 LEU A C 1
ATOM 687 O O . LEU A 1 94 ? 21.744 -13.506 8.247 1.00 80.12 94 LEU A O 1
ATOM 691 N N . GLU A 1 95 ? 20.529 -14.249 9.972 1.00 85.00 95 GLU A N 1
ATOM 692 C CA . GLU A 1 95 ? 21.056 -15.617 9.927 1.00 85.00 95 GLU A CA 1
ATOM 693 C C . GLU A 1 95 ? 20.604 -16.360 8.668 1.00 85.00 95 GLU A C 1
ATOM 695 O O . GLU A 1 95 ? 21.421 -16.954 7.963 1.00 85.00 95 GLU A O 1
ATOM 700 N N . LYS A 1 96 ? 19.321 -16.244 8.298 1.00 91.62 96 LYS A N 1
ATOM 701 C CA . LYS A 1 96 ? 18.807 -16.796 7.031 1.00 91.62 96 LYS A CA 1
ATOM 702 C C . LYS A 1 96 ? 19.523 -16.190 5.824 1.00 91.62 96 LYS A C 1
ATOM 704 O O . LYS A 1 96 ? 19.803 -16.891 4.847 1.00 91.62 96 LYS A O 1
ATOM 709 N N . ARG A 1 97 ? 19.852 -14.896 5.885 1.00 86.19 97 ARG A N 1
ATOM 710 C CA . ARG A 1 97 ? 20.618 -14.207 4.840 1.00 86.19 97 ARG A CA 1
ATOM 711 C C . ARG A 1 97 ? 22.076 -14.666 4.797 1.00 86.19 97 ARG A C 1
ATOM 713 O O . ARG A 1 97 ? 22.580 -14.888 3.700 1.00 86.19 97 ARG A O 1
ATOM 720 N N . LYS A 1 98 ? 22.713 -14.879 5.952 1.00 88.56 98 LYS A N 1
ATOM 721 C CA . LYS A 1 98 ? 24.067 -15.447 6.087 1.00 88.56 98 LYS A CA 1
ATOM 722 C C . LYS A 1 98 ? 24.147 -16.857 5.506 1.00 88.56 98 LYS A C 1
ATOM 724 O O . LYS A 1 98 ? 24.995 -17.113 4.658 1.00 88.56 98 LYS A O 1
ATOM 729 N N . LEU A 1 99 ? 23.216 -17.739 5.874 1.00 91.75 99 LEU A N 1
ATOM 730 C CA . LEU A 1 99 ? 23.144 -19.110 5.355 1.00 91.75 99 LEU A CA 1
ATOM 731 C C . LEU A 1 99 ? 22.926 -19.137 3.842 1.00 91.75 99 LEU A C 1
ATOM 733 O O . LEU A 1 99 ? 23.543 -19.926 3.128 1.00 91.75 99 LEU A O 1
ATOM 737 N N . ARG A 1 100 ? 22.078 -18.241 3.326 1.00 90.62 100 ARG A N 1
ATOM 738 C CA . ARG A 1 100 ? 21.898 -18.087 1.883 1.00 90.62 100 ARG A CA 1
ATOM 739 C C . ARG A 1 100 ? 23.185 -17.592 1.222 1.00 90.62 100 ARG A C 1
ATOM 741 O O . ARG A 1 100 ? 23.627 -18.203 0.260 1.00 90.62 100 ARG A O 1
ATOM 748 N N . ALA A 1 101 ? 23.798 -16.527 1.729 1.00 93.12 101 ALA A N 1
ATOM 749 C CA . ALA A 1 101 ? 25.039 -15.980 1.1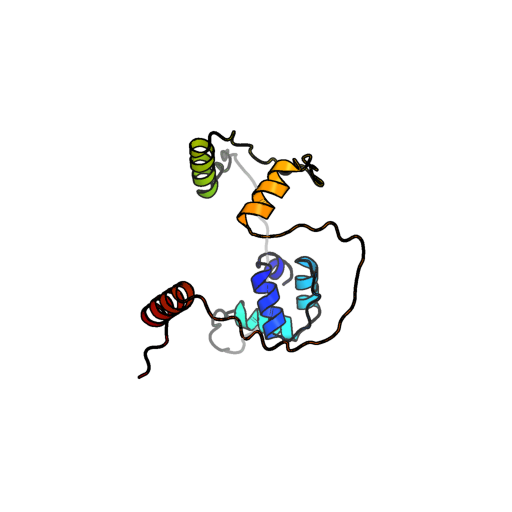81 1.00 93.12 101 ALA A CA 1
ATOM 750 C C . ALA A 1 101 ? 26.151 -17.043 1.132 1.00 93.12 101 ALA A C 1
ATOM 752 O O . ALA A 1 101 ? 26.776 -17.214 0.088 1.00 93.12 101 ALA A O 1
ATOM 753 N N . ALA A 1 102 ? 26.290 -17.839 2.198 1.00 91.44 102 ALA A N 1
ATOM 754 C CA . ALA A 1 102 ? 27.202 -18.977 2.257 1.00 91.44 102 ALA A CA 1
ATOM 755 C C . ALA A 1 102 ? 26.871 -20.047 1.203 1.00 91.44 102 ALA A C 1
ATOM 757 O O . ALA A 1 102 ? 27.760 -20.494 0.484 1.00 91.44 102 ALA A O 1
ATOM 758 N N . ARG A 1 103 ? 25.590 -20.405 1.036 1.00 94.81 103 ARG A N 1
ATOM 759 C CA . ARG A 1 103 ? 25.151 -21.377 0.018 1.00 94.81 103 ARG A CA 1
ATOM 760 C C . ARG A 1 103 ? 25.472 -20.931 -1.410 1.00 94.81 103 ARG A C 1
ATOM 762 O O . ARG A 1 103 ? 25.724 -21.771 -2.265 1.00 94.81 103 ARG A O 1
ATOM 769 N N . PHE A 1 104 ? 25.426 -19.630 -1.674 1.00 91.38 104 PHE A N 1
ATOM 770 C CA . PHE A 1 104 ? 25.689 -19.069 -2.999 1.00 91.38 104 PHE A CA 1
ATOM 771 C C . PHE A 1 104 ? 27.134 -18.570 -3.173 1.00 91.38 104 PHE A C 1
ATOM 773 O O . PHE A 1 104 ? 27.454 -18.051 -4.239 1.00 91.38 104 PHE A O 1
ATOM 780 N N . GLY A 1 105 ? 27.998 -18.707 -2.157 1.00 91.88 105 GLY A N 1
ATOM 781 C CA . GLY A 1 105 ? 29.379 -18.209 -2.197 1.00 91.88 105 GLY A CA 1
ATOM 782 C C . GLY A 1 105 ? 29.477 -16.693 -2.398 1.00 91.88 105 GLY A C 1
ATOM 783 O O . GLY A 1 105 ? 30.482 -16.195 -2.899 1.00 91.88 105 GLY A O 1
ATOM 784 N N . ILE A 1 106 ? 28.422 -15.951 -2.056 1.00 85.50 106 ILE A N 1
ATOM 785 C CA . ILE A 1 106 ? 28.377 -14.500 -2.232 1.00 85.50 106 ILE A CA 1
ATOM 786 C C . ILE A 1 106 ? 28.887 -13.866 -0.936 1.00 85.50 106 ILE A C 1
ATOM 788 O O . ILE A 1 106 ? 28.345 -14.178 0.128 1.00 85.50 106 ILE A O 1
ATOM 792 N N . PRO A 1 107 ? 29.874 -12.952 -0.991 1.00 85.62 107 PRO A N 1
ATOM 793 C CA . PRO A 1 107 ? 30.272 -12.173 0.172 1.00 85.62 107 PRO A CA 1
ATOM 794 C C . PRO A 1 107 ? 29.054 -11.481 0.789 1.00 85.62 107 PRO A C 1
ATOM 796 O O . PRO A 1 107 ? 28.293 -10.807 0.087 1.00 85.62 107 PRO A O 1
ATOM 799 N N . LEU A 1 108 ? 28.852 -11.652 2.098 1.00 80.56 108 LEU A N 1
ATOM 800 C CA . LEU A 1 108 ? 27.794 -10.969 2.834 1.00 80.56 108 LEU A CA 1
ATOM 801 C C . LEU A 1 108 ? 28.119 -9.472 2.888 1.00 80.56 108 LEU A C 1
ATOM 803 O O . LEU A 1 108 ? 28.748 -8.986 3.822 1.00 80.56 108 LEU A O 1
ATOM 807 N N . VAL A 1 109 ? 27.707 -8.735 1.860 1.00 77.25 109 VAL A N 1
ATOM 808 C CA . VAL A 1 109 ? 27.738 -7.276 1.880 1.00 77.25 109 VAL A CA 1
ATOM 809 C C . VAL A 1 109 ? 26.616 -6.834 2.804 1.00 77.25 109 VAL A C 1
ATOM 811 O O . VAL A 1 109 ? 25.447 -6.786 2.415 1.00 77.25 109 VAL A O 1
ATOM 814 N N . GLU A 1 110 ? 26.977 -6.549 4.050 1.00 69.31 110 GLU A N 1
ATOM 815 C CA . GLU A 1 110 ? 26.147 -5.778 4.962 1.00 69.31 110 GLU A CA 1
ATOM 816 C C . GLU A 1 110 ? 25.913 -4.425 4.297 1.00 69.31 110 GLU A C 1
ATOM 818 O O . GLU A 1 110 ? 26.806 -3.579 4.208 1.00 69.31 110 GLU A O 1
ATOM 823 N N . SER A 1 111 ? 24.733 -4.262 3.702 1.00 65.12 111 SER A N 1
ATOM 824 C CA . SER A 1 111 ? 24.344 -3.017 3.064 1.00 65.12 111 SER A CA 1
ATOM 825 C C . SER A 1 111 ? 24.261 -1.951 4.148 1.00 65.12 111 SER A C 1
ATOM 827 O O . SER A 1 111 ? 23.225 -1.809 4.797 1.00 65.12 111 SER A O 1
ATOM 829 N N . LYS A 1 112 ? 25.363 -1.220 4.351 1.00 65.06 112 LYS A N 1
ATOM 830 C CA . LYS A 1 112 ? 25.357 0.035 5.099 1.00 65.06 112 LYS A CA 1
ATOM 831 C C . LYS A 1 112 ? 24.255 0.921 4.500 1.00 65.06 112 LYS A C 1
ATOM 833 O O . LYS A 1 112 ? 24.117 0.933 3.271 1.00 65.06 112 LYS A O 1
ATOM 838 N N . PRO A 1 113 ? 23.472 1.652 5.311 1.00 55.84 113 PRO A N 1
ATOM 839 C CA . PRO A 1 113 ? 22.379 2.510 4.845 1.00 55.84 113 PRO A CA 1
ATOM 840 C C . PRO A 1 113 ? 22.871 3.779 4.120 1.00 55.84 113 PRO A C 1
ATOM 842 O O . PRO A 1 113 ? 22.254 4.831 4.210 1.00 55.84 113 PRO A O 1
ATOM 845 N N . ASP A 1 114 ? 23.950 3.677 3.346 1.00 54.31 114 ASP A N 1
ATOM 846 C CA . ASP A 1 114 ? 24.480 4.737 2.507 1.00 54.31 114 ASP A CA 1
ATOM 847 C C . ASP A 1 114 ? 24.508 4.266 1.057 1.00 54.31 114 ASP A C 1
ATOM 849 O O . ASP A 1 114 ? 25.420 3.562 0.621 1.00 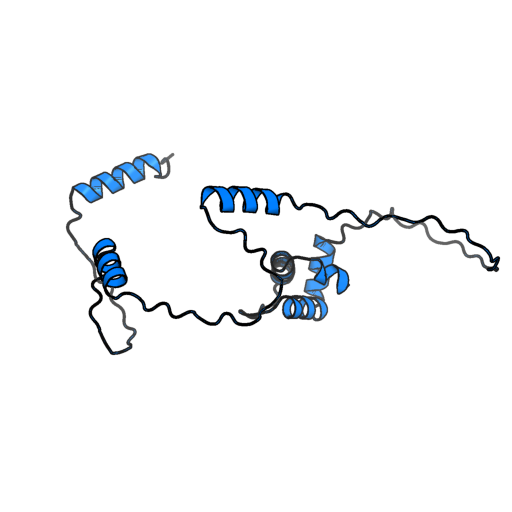54.31 114 ASP A O 1
ATOM 853 N N . ARG A 1 115 ? 23.503 4.699 0.291 1.00 52.19 115 ARG A N 1
ATOM 854 C CA . ARG A 1 115 ? 23.685 5.537 -0.908 1.00 52.19 115 ARG A CA 1
ATOM 855 C C . ARG A 1 115 ? 22.404 5.574 -1.729 1.00 52.19 115 ARG A C 1
ATOM 857 O O . ARG A 1 115 ? 22.017 4.630 -2.416 1.00 52.19 115 ARG A O 1
ATOM 864 N N . LYS A 1 116 ? 21.799 6.758 -1.710 1.00 57.12 116 LYS A N 1
ATOM 865 C CA . LYS A 1 116 ? 20.961 7.273 -2.789 1.00 57.12 116 LYS A CA 1
ATOM 866 C C . LYS A 1 116 ? 21.679 7.023 -4.129 1.00 57.12 116 LYS A C 1
ATOM 868 O O . LYS A 1 116 ? 22.862 7.322 -4.257 1.00 57.12 116 LYS A O 1
ATOM 873 N N . ASN A 1 117 ? 20.949 6.511 -5.118 1.00 54.03 117 ASN A N 1
ATOM 874 C CA . ASN A 1 117 ? 21.350 6.432 -6.528 1.00 54.03 117 ASN A CA 1
ATOM 875 C C . ASN A 1 117 ? 22.537 5.517 -6.895 1.00 54.03 117 ASN A C 1
ATOM 877 O O . ASN A 1 117 ? 23.506 5.958 -7.507 1.00 54.03 117 ASN A O 1
ATOM 881 N N . ALA A 1 118 ? 22.376 4.199 -6.744 1.00 57.03 118 ALA A N 1
ATOM 882 C CA . ALA A 1 118 ? 22.957 3.258 -7.711 1.00 57.03 118 ALA A CA 1
ATOM 883 C C . ALA A 1 118 ? 22.076 3.230 -8.976 1.00 57.03 118 ALA A C 1
ATOM 885 O O . ALA A 1 118 ? 21.381 2.261 -9.276 1.00 57.03 118 ALA A O 1
ATOM 886 N N . SER A 1 119 ? 22.055 4.361 -9.685 1.00 57.41 119 SER A N 1
ATOM 887 C CA . SER A 1 119 ? 21.500 4.467 -11.030 1.00 57.41 119 SER A CA 1
ATOM 888 C C . SER A 1 119 ? 22.105 3.366 -11.894 1.00 57.41 119 SER A C 1
ATOM 890 O O . SER A 1 119 ? 23.326 3.279 -12.006 1.00 57.41 119 SER A O 1
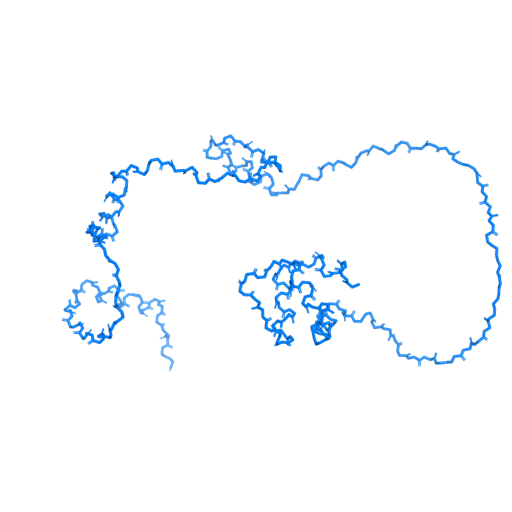ATOM 892 N N . ARG A 1 120 ? 21.233 2.515 -12.453 1.00 57.91 120 ARG A N 1
ATOM 893 C CA . ARG A 1 120 ? 21.428 1.750 -13.693 1.00 57.91 120 ARG A CA 1
ATOM 894 C C . ARG A 1 120 ? 22.904 1.523 -14.028 1.00 57.91 120 ARG A C 1
ATOM 896 O O . ARG A 1 120 ? 23.454 2.204 -14.895 1.00 57.91 120 ARG A O 1
ATOM 903 N N . ARG A 1 121 ? 23.530 0.514 -13.412 1.00 54.41 121 ARG A N 1
ATOM 904 C CA . ARG A 1 121 ? 24.644 -0.150 -14.093 1.00 54.41 121 ARG A CA 1
ATOM 905 C C . ARG A 1 121 ? 24.050 -0.714 -15.380 1.00 54.41 121 ARG A C 1
ATOM 907 O O . ARG A 1 121 ? 23.420 -1.766 -15.363 1.00 54.41 121 ARG A O 1
ATOM 914 N N . LYS A 1 122 ? 24.184 0.040 -16.472 1.00 57.53 122 LYS A N 1
ATOM 915 C CA . LYS A 1 122 ? 24.141 -0.489 -17.828 1.00 57.53 122 LYS A CA 1
ATOM 916 C C . LYS A 1 122 ? 25.305 -1.471 -17.887 1.00 57.53 122 LYS A C 1
ATOM 918 O O . LYS A 1 122 ? 26.416 -1.089 -18.237 1.00 57.53 122 LYS A O 1
ATOM 923 N N . LEU A 1 123 ? 25.085 -2.703 -17.422 1.00 58.66 123 LEU A N 1
ATOM 924 C CA . LEU A 1 123 ? 25.905 -3.792 -17.921 1.00 58.66 123 LEU A CA 1
ATOM 925 C C . LEU A 1 123 ? 25.726 -3.740 -19.442 1.00 58.66 123 LEU A C 1
ATOM 927 O O . LEU A 1 123 ? 24.589 -3.545 -19.886 1.00 58.66 123 LEU A O 1
ATOM 931 N N . PRO A 1 124 ? 26.805 -3.821 -20.232 1.00 59.00 124 PRO A N 1
ATOM 932 C CA . PRO A 1 124 ? 26.657 -4.024 -21.659 1.00 59.00 124 PRO A CA 1
ATOM 933 C C . PRO A 1 124 ? 25.817 -5.290 -21.815 1.00 59.00 124 PRO A C 1
ATOM 935 O O . PRO A 1 124 ? 26.229 -6.377 -21.413 1.00 59.00 124 PRO A O 1
ATOM 938 N N . ASP A 1 125 ? 24.581 -5.118 -22.271 1.00 61.00 125 ASP A N 1
ATOM 939 C CA . ASP A 1 125 ? 23.730 -6.229 -22.647 1.00 61.00 125 ASP A CA 1
ATOM 940 C C . ASP A 1 125 ? 24.456 -6.932 -23.798 1.00 61.00 125 ASP A C 1
ATOM 942 O O . ASP A 1 125 ? 24.446 -6.456 -24.935 1.00 61.00 125 ASP A O 1
ATOM 946 N N . ASP A 1 126 ? 25.158 -8.024 -23.481 1.00 73.44 126 ASP A N 1
ATOM 947 C CA . ASP A 1 126 ? 25.753 -8.917 -24.470 1.00 73.44 126 ASP A CA 1
ATOM 948 C C . ASP A 1 126 ? 24.652 -9.288 -25.457 1.00 73.44 126 ASP A C 1
ATOM 950 O O . ASP A 1 126 ? 23.713 -10.018 -25.120 1.00 73.44 126 ASP A O 1
ATOM 954 N N . SER A 1 127 ? 24.751 -8.784 -26.686 1.00 78.12 127 SER A N 1
ATOM 955 C CA . SER A 1 127 ? 23.736 -9.013 -27.716 1.00 78.12 127 SER A CA 1
ATOM 956 C C . SER A 1 127 ? 23.447 -10.507 -27.922 1.00 78.12 127 SER A C 1
ATOM 958 O O . SER A 1 127 ? 22.328 -10.886 -28.259 1.00 78.12 127 SER A O 1
ATOM 960 N N . GLU A 1 128 ? 24.422 -11.374 -27.642 1.00 82.50 128 GLU A N 1
ATOM 961 C CA . GLU A 1 128 ? 24.294 -12.830 -27.675 1.00 82.50 128 GLU A CA 1
ATOM 962 C C . GLU A 1 128 ? 23.377 -13.389 -26.578 1.00 82.50 128 GLU A C 1
ATOM 964 O O . GLU A 1 128 ? 22.593 -14.307 -26.831 1.00 82.50 128 GLU A O 1
ATOM 969 N N . LYS A 1 129 ? 23.387 -12.812 -25.370 1.00 87.19 129 LYS A N 1
ATOM 970 C CA . LYS A 1 129 ? 22.466 -13.201 -24.287 1.00 87.19 129 LYS A CA 1
ATOM 971 C C . LYS A 1 129 ? 21.029 -12.812 -24.617 1.00 87.19 129 LYS A C 1
ATOM 973 O O . LYS A 1 129 ? 20.098 -13.564 -24.333 1.00 87.19 129 LYS A O 1
ATOM 978 N N . ILE A 1 130 ? 20.841 -11.668 -25.272 1.00 83.06 130 ILE A N 1
ATOM 979 C CA . ILE A 1 130 ? 19.521 -11.251 -25.751 1.00 83.06 130 ILE A CA 1
ATOM 980 C C . ILE A 1 130 ? 19.054 -12.158 -26.891 1.00 83.06 130 ILE A C 1
ATOM 982 O O . ILE A 1 130 ? 17.926 -12.637 -26.839 1.00 83.06 130 ILE A O 1
ATOM 986 N N . LYS A 1 131 ? 19.911 -12.455 -27.875 1.00 86.25 131 LYS A N 1
ATOM 987 C CA . LYS A 1 131 ? 19.582 -13.351 -28.999 1.00 86.25 131 LYS A CA 1
ATOM 988 C C . LYS A 1 131 ? 19.258 -14.772 -28.535 1.00 86.25 131 LYS A C 1
ATOM 990 O O . LYS A 1 131 ? 18.266 -15.344 -28.970 1.00 86.25 131 LYS A O 1
ATOM 995 N N . SER A 1 132 ? 20.043 -15.332 -27.618 1.00 89.50 132 SER A N 1
ATOM 996 C CA . SER A 1 132 ? 19.793 -16.672 -27.064 1.00 89.50 132 SER A CA 1
ATOM 997 C C . SER A 1 132 ? 18.500 -16.727 -26.252 1.00 89.50 132 SER A C 1
ATOM 999 O O . SER A 1 132 ? 17.734 -17.684 -26.365 1.00 89.50 132 SER A O 1
ATOM 1001 N N . ARG A 1 133 ? 18.190 -15.681 -25.479 1.00 87.75 133 ARG A N 1
ATOM 1002 C CA . ARG A 1 133 ? 16.892 -15.561 -24.812 1.00 87.75 133 ARG A CA 1
ATOM 1003 C C . ARG A 1 133 ? 15.760 -15.426 -25.830 1.00 87.75 133 ARG A C 1
ATOM 1005 O O . ARG A 1 133 ? 14.775 -16.142 -25.722 1.00 87.75 133 ARG A O 1
ATOM 1012 N N . ALA A 1 134 ? 15.906 -14.562 -26.826 1.00 89.00 134 ALA A N 1
ATOM 1013 C CA . ALA A 1 134 ? 14.938 -14.391 -27.902 1.00 89.00 134 ALA A CA 1
ATOM 1014 C C . ALA A 1 134 ? 14.636 -15.725 -28.605 1.00 89.00 134 ALA A C 1
ATOM 1016 O O . ALA A 1 134 ? 13.469 -16.076 -28.746 1.00 89.00 134 ALA A O 1
ATOM 1017 N N . ALA A 1 135 ? 15.664 -16.523 -28.914 1.00 86.19 135 ALA A N 1
ATOM 1018 C CA . ALA A 1 135 ? 15.515 -17.861 -29.483 1.00 86.19 135 ALA A CA 1
ATOM 1019 C C . ALA A 1 135 ? 14.781 -18.829 -28.537 1.00 86.19 135 ALA A C 1
ATOM 1021 O O . ALA A 1 135 ? 13.858 -19.517 -28.958 1.00 86.19 135 ALA A O 1
ATOM 1022 N N . ARG A 1 136 ? 15.127 -18.846 -27.241 1.00 92.38 136 ARG A N 1
ATOM 1023 C CA . ARG A 1 136 ? 14.457 -19.708 -26.246 1.00 92.38 136 ARG A CA 1
ATOM 1024 C C . ARG A 1 136 ? 12.988 -19.366 -26.033 1.00 92.38 136 ARG A C 1
ATOM 1026 O O . ARG A 1 136 ? 12.199 -20.249 -25.725 1.00 92.38 136 ARG A O 1
ATOM 1033 N N . PHE A 1 137 ? 12.647 -18.087 -26.124 1.00 89.50 137 PHE A N 1
ATOM 1034 C CA . PHE A 1 137 ? 11.293 -17.597 -25.889 1.00 89.50 137 PHE A CA 1
ATOM 1035 C C . PHE A 1 137 ? 10.508 -17.382 -27.192 1.00 89.50 137 PHE A C 1
ATOM 1037 O O . PHE A 1 137 ? 9.396 -16.867 -27.135 1.00 89.50 137 PHE A O 1
ATOM 1044 N N . GLY A 1 138 ? 11.071 -17.747 -28.352 1.00 85.56 138 GLY A N 1
ATOM 1045 C CA . GLY A 1 138 ? 10.430 -17.568 -29.660 1.00 85.56 138 GLY A CA 1
ATOM 1046 C C . GLY A 1 138 ? 10.148 -16.106 -30.024 1.00 85.56 138 GLY A C 1
ATOM 1047 O O . GLY A 1 138 ? 9.338 -15.828 -30.903 1.00 85.56 138 GLY A O 1
ATOM 1048 N N . ILE A 1 139 ? 10.792 -15.147 -29.353 1.00 77.81 139 ILE A N 1
ATOM 1049 C CA . ILE A 1 139 ? 10.590 -13.723 -29.609 1.00 77.81 139 ILE A CA 1
ATOM 1050 C C . ILE A 1 139 ? 11.487 -13.355 -30.783 1.00 77.81 139 ILE A C 1
ATOM 1052 O O . ILE A 1 139 ? 12.661 -13.042 -30.606 1.00 77.81 139 ILE A O 1
ATOM 1056 N N . THR A 1 140 ? 10.954 -13.374 -32.001 1.00 68.50 140 THR A N 1
ATOM 1057 C CA . THR A 1 140 ? 11.649 -12.794 -33.153 1.00 68.50 140 THR A CA 1
ATOM 1058 C C . THR A 1 140 ? 11.761 -11.284 -32.953 1.00 68.50 140 THR A C 1
ATOM 1060 O O . THR A 1 140 ? 10.838 -10.531 -33.260 1.00 68.50 140 THR A O 1
ATOM 1063 N N . THR A 1 141 ? 12.892 -10.819 -32.420 1.00 61.19 141 THR A N 1
ATOM 1064 C CA . THR A 1 141 ? 13.222 -9.394 -32.331 1.00 61.19 141 THR A CA 1
ATOM 1065 C C . THR A 1 141 ? 13.550 -8.872 -33.731 1.00 61.19 141 THR A C 1
ATOM 1067 O O . THR A 1 141 ? 14.717 -8.707 -34.085 1.00 61.19 141 THR A O 1
ATOM 1070 N N . LYS A 1 142 ? 12.530 -8.633 -34.563 1.00 62.03 142 LYS A N 1
ATOM 1071 C CA . LYS A 1 142 ? 12.697 -7.756 -35.726 1.00 62.03 142 LYS A CA 1
ATOM 1072 C C . LYS A 1 142 ? 12.963 -6.341 -35.192 1.00 62.03 142 LYS A C 1
ATOM 1074 O O . LYS A 1 142 ? 12.171 -5.858 -34.382 1.00 62.03 142 LYS A O 1
ATOM 1079 N N . PRO A 1 143 ? 14.048 -5.666 -35.602 1.00 52.03 143 PRO A N 1
ATOM 1080 C CA . PRO A 1 143 ? 14.304 -4.291 -35.202 1.00 52.03 143 PRO A CA 1
ATOM 1081 C C . PRO A 1 143 ? 13.356 -3.370 -35.979 1.00 52.03 143 PRO A C 1
ATOM 1083 O O . PRO A 1 143 ? 13.694 -2.863 -37.042 1.00 52.03 143 PRO A O 1
ATOM 1086 N N . THR A 1 144 ? 12.133 -3.182 -35.487 1.00 48.91 144 THR A N 1
ATOM 1087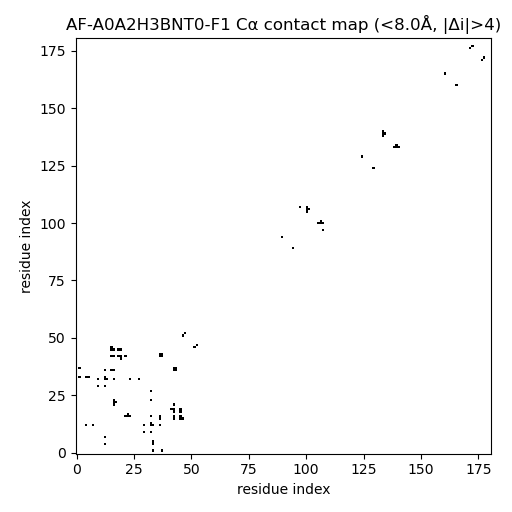 C CA . THR A 1 144 ? 11.199 -2.198 -36.046 1.00 48.91 144 THR A CA 1
ATOM 1088 C C . THR A 1 144 ? 11.341 -0.883 -35.294 1.00 48.91 144 THR A C 1
ATOM 1090 O O . THR A 1 144 ? 10.767 -0.680 -34.225 1.00 48.91 144 THR A O 1
ATOM 1093 N N . THR A 1 145 ? 12.120 0.027 -35.866 1.00 51.97 145 THR A N 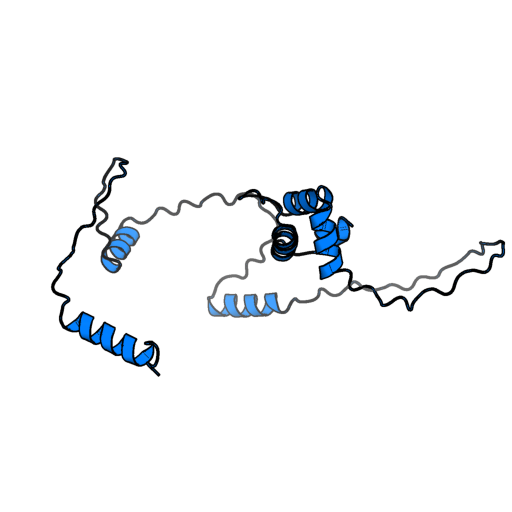1
ATOM 1094 C CA . THR A 1 145 ? 12.067 1.458 -35.573 1.00 51.97 145 THR A CA 1
ATOM 1095 C C . THR A 1 145 ? 10.753 2.030 -36.116 1.00 51.97 145 THR A C 1
ATOM 1097 O O . THR A 1 145 ? 10.687 2.318 -37.306 1.00 51.97 145 THR A O 1
ATOM 1100 N N . SER A 1 146 ? 9.702 2.141 -35.290 1.00 38.88 146 SER A N 1
ATOM 1101 C CA . SER A 1 146 ? 8.552 3.065 -35.463 1.00 38.88 146 SER A CA 1
ATOM 1102 C C . SER A 1 146 ? 7.388 2.727 -34.498 1.00 38.88 146 SER A C 1
ATOM 1104 O O . SER A 1 146 ? 7.023 1.555 -34.396 1.00 38.88 146 SER A O 1
ATOM 1106 N N . PRO A 1 147 ? 6.770 3.713 -33.810 1.00 53.59 147 PRO A N 1
ATOM 1107 C CA . PRO A 1 147 ? 5.459 3.588 -33.159 1.00 53.59 147 PRO A CA 1
ATOM 1108 C C . PRO A 1 147 ? 4.358 4.331 -33.967 1.00 53.59 147 PRO A C 1
ATOM 1110 O O . PRO A 1 147 ? 4.670 5.044 -34.916 1.00 53.59 147 PRO A O 1
ATOM 1113 N N . PRO A 1 148 ? 3.102 4.416 -33.488 1.00 64.06 148 PRO A N 1
ATOM 1114 C CA . PRO A 1 148 ? 2.163 3.385 -33.030 1.00 64.06 148 PRO A CA 1
ATOM 1115 C C . PRO A 1 148 ? 0.809 3.510 -33.781 1.00 64.06 148 PRO A C 1
ATOM 1117 O O . PRO A 1 148 ? 0.475 4.583 -34.278 1.00 64.06 148 PRO A O 1
ATOM 1120 N N . SER A 1 149 ? -0.069 2.497 -33.786 1.00 46.47 149 SER A N 1
ATOM 1121 C CA . SER A 1 149 ? -1.497 2.788 -34.019 1.00 46.47 149 SER A CA 1
ATOM 1122 C C . SER A 1 149 ? -2.450 1.723 -33.493 1.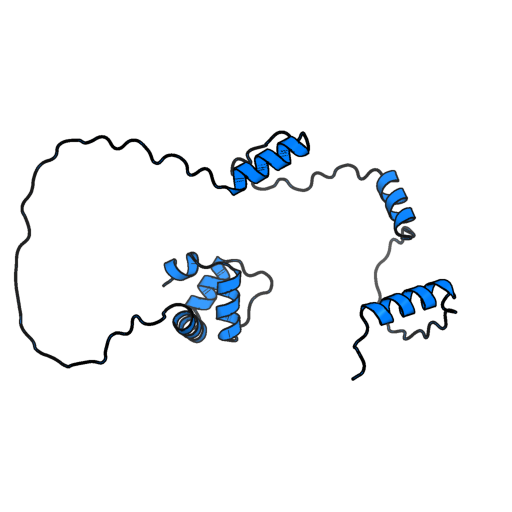00 46.47 149 SER A C 1
ATOM 1124 O O . SER A 1 149 ? -2.349 0.538 -33.794 1.00 46.47 149 SER A O 1
ATOM 1126 N N . LYS A 1 150 ? -3.416 2.209 -32.713 1.00 58.31 150 LYS A N 1
ATOM 1127 C CA . LYS A 1 150 ? -4.635 1.524 -32.298 1.00 58.31 150 LYS A CA 1
ATOM 1128 C C . LYS A 1 150 ? -5.473 1.217 -33.540 1.00 58.31 150 LYS A C 1
ATOM 1130 O O . LYS A 1 150 ? -5.851 2.159 -34.233 1.00 58.31 150 LYS A O 1
ATOM 1135 N N . ARG A 1 151 ? -5.866 -0.042 -33.749 1.00 50.91 151 ARG A N 1
ATOM 1136 C CA . ARG A 1 151 ? -7.161 -0.417 -34.345 1.00 50.91 151 ARG A CA 1
ATOM 1137 C C . ARG A 1 151 ? -7.408 -1.924 -34.223 1.00 50.91 151 ARG A C 1
ATOM 1139 O O . ARG A 1 151 ? -6.491 -2.730 -34.270 1.00 50.91 151 ARG A O 1
ATOM 1146 N N . LYS A 1 152 ? -8.684 -2.230 -34.001 1.00 52.69 152 LYS A N 1
ATOM 1147 C CA . LYS A 1 152 ? -9.318 -3.538 -33.820 1.00 52.69 152 LYS A CA 1
ATOM 1148 C C . LYS A 1 152 ? -9.017 -4.527 -34.957 1.00 52.69 152 LYS A C 1
ATOM 1150 O O . LYS A 1 152 ? -9.120 -4.148 -36.117 1.00 52.69 152 LYS A O 1
ATOM 1155 N N . ALA A 1 153 ? -8.817 -5.789 -34.584 1.00 50.00 153 ALA A N 1
ATOM 1156 C CA . ALA A 1 153 ? -9.271 -7.012 -35.264 1.00 50.00 153 ALA A CA 1
ATOM 1157 C C . ALA A 1 153 ? -9.146 -8.122 -34.193 1.00 50.00 153 ALA A C 1
ATOM 1159 O O . ALA A 1 153 ? -8.064 -8.301 -33.651 1.00 50.00 153 ALA A O 1
ATOM 1160 N N . THR A 1 154 ? -10.186 -8.750 -33.633 1.00 52.47 154 THR A N 1
ATOM 1161 C CA . THR A 1 154 ? -11.120 -9.708 -34.257 1.00 52.47 154 THR A CA 1
ATOM 1162 C C . THR A 1 154 ? -10.562 -10.354 -35.517 1.00 52.47 154 THR A C 1
ATOM 1164 O O . THR A 1 154 ? -11.040 -10.097 -36.616 1.00 52.47 154 THR A O 1
ATOM 1167 N N . ALA A 1 155 ? -9.534 -11.178 -35.328 1.00 45.16 155 ALA A N 1
ATOM 1168 C CA . ALA A 1 155 ? -9.142 -12.208 -36.274 1.00 45.16 155 ALA A CA 1
ATOM 1169 C C . ALA A 1 155 ? -9.465 -13.565 -35.640 1.00 45.16 155 ALA A C 1
ATOM 1171 O O . ALA A 1 155 ? -8.871 -13.967 -34.640 1.00 45.16 155 ALA A O 1
ATOM 1172 N N . THR A 1 156 ? -10.469 -14.225 -36.202 1.00 51.50 156 THR A N 1
ATOM 1173 C CA . THR A 1 156 ? -10.737 -15.653 -36.071 1.00 51.50 156 THR A CA 1
ATOM 1174 C C . THR A 1 156 ? -9.508 -16.419 -36.557 1.00 51.50 156 THR A C 1
ATOM 1176 O O . THR A 1 156 ? -9.321 -16.594 -37.758 1.00 51.50 156 THR A O 1
ATOM 1179 N N . VAL A 1 157 ? -8.645 -16.823 -35.626 1.00 45.69 157 VAL A N 1
ATOM 1180 C CA . VAL A 1 157 ? -7.540 -17.750 -35.884 1.00 45.69 157 VAL A CA 1
ATOM 1181 C C . VAL A 1 157 ? -8.107 -19.160 -35.753 1.00 45.69 157 VAL A C 1
ATOM 1183 O O . VAL A 1 157 ? -8.169 -19.735 -34.670 1.00 45.69 157 VAL A O 1
ATOM 1186 N N . THR A 1 158 ? -8.605 -19.684 -36.868 1.00 50.00 158 THR A N 1
ATOM 1187 C CA . THR A 1 158 ? -8.718 -21.124 -37.110 1.00 50.00 158 THR A CA 1
ATOM 1188 C C . THR A 1 158 ? -7.313 -21.651 -37.405 1.00 50.00 158 THR A C 1
ATOM 1190 O O . THR A 1 158 ? -6.970 -21.889 -38.558 1.00 50.00 158 THR A O 1
ATOM 1193 N N . GLU A 1 159 ? -6.469 -21.742 -36.376 1.00 51.94 159 GLU A N 1
ATOM 1194 C CA . GLU A 1 159 ? -5.273 -22.585 -36.418 1.00 51.94 159 GLU A CA 1
ATOM 1195 C C . GLU A 1 159 ? -5.711 -23.978 -35.985 1.00 51.94 159 GLU A C 1
ATOM 1197 O O . GLU A 1 159 ? -6.284 -24.153 -34.906 1.00 51.94 159 GLU A O 1
ATOM 1202 N N . GLU A 1 160 ? -5.495 -24.950 -36.866 1.00 57.91 160 GLU A N 1
ATOM 1203 C CA . GLU A 1 160 ? -5.517 -26.370 -36.546 1.00 57.91 160 GLU A CA 1
ATOM 1204 C C . GLU A 1 160 ? -4.699 -26.571 -35.272 1.00 57.91 160 GLU A C 1
ATOM 1206 O O . GLU A 1 160 ? -3.475 -26.458 -35.274 1.00 57.91 160 GLU A O 1
ATOM 1211 N N . VAL A 1 161 ? -5.391 -26.776 -34.151 1.00 53.97 161 VAL A N 1
ATOM 1212 C CA . VAL A 1 161 ? -4.727 -27.053 -32.885 1.00 53.97 161 VAL A CA 1
ATOM 1213 C C . VAL A 1 161 ? -4.007 -28.377 -33.076 1.00 53.97 161 VAL A C 1
ATOM 1215 O O . VAL A 1 161 ? -4.655 -29.418 -33.188 1.00 53.97 161 VAL A O 1
ATOM 1218 N N . ASP A 1 162 ? -2.681 -28.303 -33.154 1.00 59.91 162 ASP A N 1
ATOM 1219 C CA . ASP A 1 162 ? -1.793 -29.450 -33.278 1.00 59.91 162 ASP A CA 1
ATOM 1220 C C . ASP A 1 162 ? -2.216 -30.516 -32.255 1.00 59.91 162 ASP A C 1
ATOM 1222 O O . ASP A 1 162 ? -2.505 -30.199 -31.092 1.00 59.91 162 ASP A O 1
ATOM 1226 N N . ALA A 1 163 ? -2.348 -31.771 -32.686 1.00 72.44 163 ALA A N 1
ATOM 1227 C CA . ALA A 1 163 ? -3.017 -32.821 -31.909 1.00 72.44 163 ALA A CA 1
ATOM 1228 C C . ALA A 1 163 ? -2.393 -33.008 -30.508 1.00 72.44 163 ALA A C 1
ATOM 1230 O O . ALA A 1 163 ? -3.066 -33.404 -29.549 1.00 72.44 163 ALA A O 1
ATOM 1231 N N . GLU A 1 164 ? -1.116 -32.654 -30.366 1.00 74.19 164 GLU A N 1
ATOM 1232 C CA . GLU A 1 164 ? -0.373 -32.670 -29.110 1.00 74.19 164 GLU A CA 1
ATOM 1233 C C . GLU A 1 164 ? -0.838 -31.590 -28.107 1.00 74.19 164 GLU A C 1
ATOM 1235 O O . GLU A 1 164 ? -0.903 -31.832 -26.893 1.00 74.19 164 GLU A O 1
ATOM 1240 N N . GLU A 1 165 ? -1.246 -30.409 -28.579 1.00 79.81 165 GLU A N 1
ATOM 1241 C CA . GLU A 1 165 ? -1.708 -29.315 -27.720 1.00 79.81 165 GLU A CA 1
ATOM 1242 C C . GLU A 1 165 ? -3.121 -29.571 -27.165 1.00 79.81 165 GLU A C 1
ATOM 1244 O O . GLU A 1 165 ? -3.396 -29.268 -25.995 1.00 79.81 165 GLU A O 1
ATOM 1249 N N . LEU A 1 166 ? -3.993 -30.243 -27.929 1.00 80.38 166 LEU A N 1
ATOM 1250 C CA . LEU A 1 166 ? -5.296 -30.696 -27.424 1.00 80.38 166 LEU A CA 1
ATOM 1251 C C . LEU A 1 166 ? -5.147 -31.717 -26.293 1.00 80.38 166 LEU A C 1
ATOM 1253 O O . LEU A 1 166 ? -5.817 -31.582 -25.265 1.00 80.38 166 LEU A O 1
ATOM 1257 N N . ALA A 1 167 ? -4.228 -32.679 -26.419 1.00 82.50 167 ALA A N 1
ATOM 1258 C CA . ALA A 1 167 ? -3.966 -33.659 -25.365 1.00 82.50 167 ALA A CA 1
ATOM 1259 C C . ALA A 1 167 ? -3.443 -32.991 -24.080 1.00 82.50 167 ALA A C 1
ATOM 1261 O O . ALA A 1 167 ? -3.844 -33.338 -22.964 1.00 82.50 167 ALA A O 1
ATOM 1262 N N . ARG A 1 168 ? -2.583 -31.971 -24.209 1.00 87.00 168 ARG A N 1
ATOM 1263 C CA . ARG A 1 168 ? -2.103 -31.190 -23.060 1.00 87.00 168 ARG A CA 1
ATOM 1264 C C . ARG A 1 168 ? -3.228 -30.397 -22.395 1.00 87.00 168 ARG A C 1
ATOM 1266 O O . ARG A 1 168 ? -3.270 -30.306 -21.163 1.00 87.00 168 ARG A O 1
ATOM 1273 N N . ARG A 1 169 ? -4.149 -29.841 -23.186 1.00 86.12 169 ARG A N 1
ATOM 1274 C CA . ARG A 1 169 ? -5.323 -29.120 -22.680 1.00 86.12 169 ARG A CA 1
ATOM 1275 C C . ARG A 1 169 ? -6.309 -30.057 -21.983 1.00 86.12 169 ARG A C 1
ATOM 1277 O O . ARG A 1 169 ? -6.788 -29.696 -20.912 1.00 86.12 169 ARG A O 1
ATOM 1284 N N . GLN A 1 170 ? -6.529 -31.260 -22.512 1.00 87.56 170 GLN A N 1
ATOM 1285 C CA . GLN A 1 170 ? -7.339 -32.303 -21.872 1.00 87.56 170 GLN A CA 1
ATOM 1286 C C . GLN A 1 170 ? -6.736 -32.741 -20.533 1.00 87.56 170 GLN A C 1
ATOM 1288 O O . GLN A 1 170 ? -7.416 -32.657 -19.516 1.00 87.56 170 GLN A O 1
ATOM 1293 N N . LYS A 1 171 ? -5.432 -33.051 -20.473 1.00 91.88 171 LYS A N 1
ATOM 1294 C CA . LYS A 1 171 ? -4.755 -33.386 -19.201 1.00 91.88 171 LYS A CA 1
ATOM 1295 C C . LYS A 1 171 ? -4.859 -32.274 -18.160 1.00 91.88 171 LYS A C 1
ATOM 1297 O O . LYS A 1 171 ? -4.963 -32.529 -16.960 1.00 91.88 171 LYS A O 1
ATOM 1302 N N . ARG A 1 172 ? -4.807 -31.012 -18.594 1.00 87.94 172 ARG A N 1
ATOM 1303 C CA . ARG A 1 172 ? -5.003 -29.874 -17.691 1.00 87.94 172 ARG A CA 1
ATOM 1304 C C . ARG A 1 172 ? -6.459 -29.761 -17.242 1.00 87.94 172 ARG A C 1
ATOM 1306 O O . ARG A 1 172 ? -6.678 -29.465 -16.075 1.00 87.94 172 ARG A O 1
ATOM 1313 N N . ALA A 1 173 ? -7.423 -30.003 -18.125 1.00 89.94 173 ALA A N 1
ATOM 1314 C CA . ALA A 1 173 ? -8.843 -29.994 -17.790 1.00 89.94 173 ALA A CA 1
ATOM 1315 C C . ALA A 1 173 ? -9.227 -31.147 -16.847 1.00 89.94 173 ALA A C 1
ATOM 1317 O O . ALA A 1 173 ? -9.988 -30.926 -15.919 1.00 89.94 173 ALA A O 1
ATOM 1318 N N . GLU A 1 174 ? -8.646 -32.336 -16.981 1.00 85.69 174 GLU A N 1
ATOM 1319 C CA . GLU A 1 174 ? -8.854 -33.428 -16.016 1.00 85.69 174 GLU A CA 1
ATOM 1320 C C . GLU A 1 174 ? -8.276 -33.096 -14.637 1.00 85.69 174 GLU A C 1
ATOM 1322 O O . GLU A 1 174 ? -8.852 -33.431 -13.604 1.00 85.69 174 GLU A O 1
ATOM 1327 N N . ARG A 1 175 ? -7.127 -32.413 -14.608 1.00 87.81 175 ARG A N 1
ATOM 1328 C CA . ARG A 1 175 ? -6.430 -32.100 -13.356 1.00 87.81 175 ARG A CA 1
ATOM 1329 C C . ARG A 1 175 ? -6.953 -30.846 -12.655 1.00 87.81 175 ARG A C 1
ATOM 1331 O O . ARG A 1 175 ? -6.850 -30.751 -11.436 1.00 87.81 175 ARG A O 1
ATOM 1338 N N . PHE A 1 176 ? -7.450 -29.876 -13.414 1.00 87.62 176 PHE A N 1
ATOM 1339 C CA . PHE A 1 176 ? -7.792 -28.537 -12.921 1.00 87.62 176 PHE A CA 1
ATOM 1340 C C . PHE A 1 176 ? -9.161 -28.038 -13.382 1.00 87.62 176 PHE A C 1
ATOM 1342 O O . PHE A 1 176 ? -9.549 -26.928 -13.024 1.00 87.62 176 PHE A O 1
ATOM 1349 N N . GLY A 1 177 ? 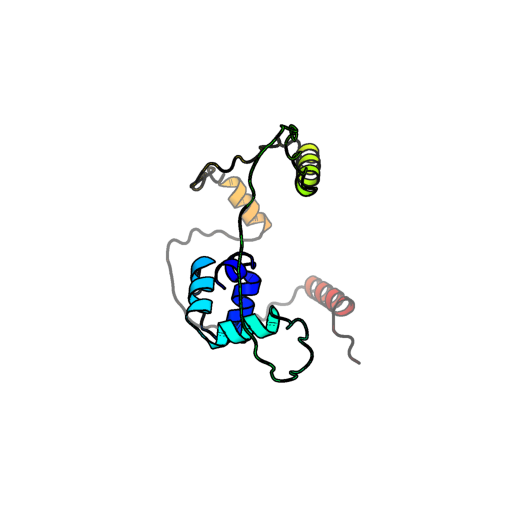-9.874 -28.801 -14.205 1.00 83.31 177 GLY A N 1
ATOM 1350 C CA . GLY A 1 177 ? -11.217 -28.444 -14.625 1.00 83.31 177 GLY A CA 1
ATOM 1351 C C . GLY A 1 177 ? -12.186 -28.499 -13.446 1.00 83.31 177 GLY A C 1
ATOM 1352 O O . GLY A 1 177 ? -11.984 -29.280 -12.508 1.00 83.31 177 GLY A O 1
ATOM 1353 N N . PRO A 1 178 ? -13.234 -27.662 -13.463 1.00 72.38 178 PRO A N 1
ATOM 1354 C CA . PRO A 1 178 ? -14.281 -27.747 -12.462 1.00 72.38 178 PRO A CA 1
ATOM 1355 C C . PRO A 1 178 ? -14.917 -29.137 -12.554 1.00 72.38 178 PRO A C 1
ATOM 1357 O O . PRO A 1 178 ? -15.322 -29.565 -13.635 1.00 72.38 178 PRO A O 1
ATOM 1360 N N . LYS A 1 179 ? -14.992 -29.853 -11.427 1.00 71.06 179 LYS A N 1
ATOM 1361 C CA . LYS A 1 179 ? -15.814 -31.062 -11.334 1.00 71.06 179 LYS A CA 1
ATOM 1362 C C . LYS A 1 179 ? -17.250 -30.623 -11.611 1.00 71.06 179 LYS A C 1
ATOM 1364 O O . LYS A 1 179 ? -17.841 -29.954 -10.772 1.00 71.06 179 LYS A O 1
ATOM 1369 N N . SER A 1 180 ? -17.755 -30.922 -12.806 1.00 57.28 180 SER A N 1
ATOM 1370 C CA . SER A 1 180 ? -19.168 -30.766 -13.137 1.00 57.28 180 SER A CA 1
ATOM 1371 C C . SER A 1 180 ? -19.949 -31.660 -12.178 1.00 57.28 180 SER A C 1
ATOM 1373 O O . SER A 1 180 ? -19.920 -32.879 -12.326 1.00 57.28 180 SER A O 1
ATOM 1375 N N . THR A 1 181 ? -20.529 -31.053 -11.148 1.00 49.62 181 THR A N 1
ATOM 1376 C CA . THR A 1 181 ? -21.523 -31.659 -10.253 1.00 49.62 181 THR A CA 1
ATOM 1377 C C . THR A 1 181 ? -22.882 -31.667 -10.917 1.00 49.62 181 THR A C 1
ATOM 1379 O O . THR A 1 181 ? -23.206 -30.619 -11.523 1.00 49.62 181 THR A O 1
#